Protein AF-A0A7J8XGT7-F1 (afdb_monomer_lite)

Sequence (271 aa):
MLPSGVNVEATHMEHIHEDNHQGLTDGATSMETSSEHASAVLHFQNETGTGSKIKRVEEYMSSDGFVADCSLNTTVEVMLEDTIAKENVLLRNGQGAAAVANASIAERVIEPTLVMFEVHVPPSCMLDGVHSQHFSGTGVIIYHSHSMGLVAVDKNTVAVSASDVMLSFAAYPIEIPGEVVFLHPVHNFALVAYDSSVLGPVGVSAVQAAELLPDPALRRGDSVYLVGLNRSLQATSRKSVVTNPCATLNIGSADCPRYRATNMEVVELDT

Radius of gyration: 31.89 Å; chains: 1; bounding box: 62×88×107 Å

Secondary structure (DSSP, 8-state):
----------------------------------------PPPP-----------------------------TTHHHHHHHHHHHHTTT-SS----TTTTT--HHHHHHGGGEEEEEEE--GGGGGGT-S-SEEEEEEEEEEEETTEEEEEE-TTTS-SSS-EEEEEESSS--EEEEEEEEE-SSSS-EEEEE-GGGGHHHHHHH--PPP---SSPP-TT-EEEEEEE-TTS-EEEEEEEEEETT----PPP-SS------S----EE--

InterPro domains:
  IPR009003 Peptidase S1, PA clan [SSF50494] (125-270)

Foldseek 3Di:
DDDDDDDDDDDDDDDDDDDDDDDDDDDDDDDDDDDDDDDDDDDDDDDDDDDDDDDDDDDDDDDDDDDDDDDDPPPPVVVVVVVVVVVVVPPPDDPDDVPPPPADPVQQVQLLFKKKKWKADPPVCVLQVQPDRTAIFIWGWAAADLFKTKTKDFCNRVVDQRIWIWIARLQQGDIWTWHFPADDPAAGITMIMTTNNVCPPVRSVRHDHDDDDPPPQADFFDWDKDWTADPVSGIDIDTWTFHDQADDDDDDDDPDDGHDHDPDGDTDIDD

Structure (mmCIF, N/CA/C/O backbone):
data_AF-A0A7J8XGT7-F1
#
_entry.id   AF-A0A7J8XGT7-F1
#
loop_
_atom_site.group_PDB
_atom_site.id
_atom_site.type_symbol
_atom_site.label_atom_id
_atom_site.label_alt_id
_atom_site.label_comp_id
_atom_site.label_asym_id
_atom_site.label_entity_id
_atom_site.label_seq_id
_atom_site.pdbx_PDB_ins_code
_atom_site.Cartn_x
_atom_site.Cartn_y
_atom_site.Cartn_z
_atom_site.occupancy
_atom_site.B_iso_or_equiv
_atom_site.auth_seq_id
_atom_site.auth_comp_id
_atom_site.auth_asym_id
_atom_site.auth_atom_id
_atom_site.pdbx_PDB_model_num
ATOM 1 N N . MET A 1 1 ? -19.182 -29.675 58.114 1.00 40.28 1 MET A N 1
ATOM 2 C CA . MET A 1 1 ? -18.700 -30.788 58.958 1.00 40.28 1 MET A CA 1
ATOM 3 C C . MET A 1 1 ? -17.569 -31.485 58.213 1.00 40.28 1 MET A C 1
ATOM 5 O O . MET A 1 1 ? -17.828 -32.081 57.179 1.00 40.28 1 MET A O 1
ATOM 9 N N . LEU A 1 2 ? -16.331 -31.305 58.690 1.00 42.06 2 LEU A N 1
ATOM 10 C CA . LEU A 1 2 ? -15.172 -32.190 58.451 1.00 42.06 2 LEU A CA 1
ATOM 11 C C . LEU A 1 2 ? -15.366 -33.499 59.258 1.00 42.06 2 LEU A C 1
ATOM 13 O O . LEU A 1 2 ? -16.252 -33.496 60.123 1.00 42.06 2 LEU A O 1
ATOM 17 N N . PRO A 1 3 ? -14.620 -34.598 58.995 1.00 50.38 3 PRO A N 1
ATOM 18 C CA . PRO A 1 3 ? -13.227 -34.797 59.482 1.00 50.38 3 PRO A CA 1
ATOM 19 C C . PRO A 1 3 ? -12.247 -35.317 58.389 1.00 50.38 3 PRO A C 1
ATOM 21 O O . PRO A 1 3 ? -12.669 -36.012 57.473 1.00 50.38 3 PRO A O 1
ATOM 24 N N . SER A 1 4 ? -10.988 -34.843 58.309 1.00 37.38 4 SER A N 1
ATOM 25 C CA . SER A 1 4 ? -9.726 -35.441 58.846 1.00 37.38 4 SER A CA 1
ATOM 26 C C . SER A 1 4 ? -9.537 -36.938 58.516 1.00 37.38 4 SER A C 1
ATOM 28 O O . SER A 1 4 ? -10.365 -37.736 58.929 1.00 37.38 4 SER A O 1
ATOM 30 N N . GLY A 1 5 ? -8.512 -37.446 57.822 1.00 36.72 5 GLY A N 1
ATOM 31 C CA . GLY A 1 5 ? -7.114 -37.034 57.656 1.00 36.72 5 GLY A CA 1
ATOM 32 C C . GLY A 1 5 ? -6.212 -37.998 58.438 1.00 36.72 5 GLY A C 1
ATOM 33 O O . GLY A 1 5 ? -6.243 -37.912 59.655 1.00 36.72 5 GLY A O 1
ATOM 34 N N . VAL A 1 6 ? -5.433 -38.875 57.778 1.00 36.56 6 VAL A N 1
ATOM 35 C CA . VAL A 1 6 ? -4.189 -39.494 58.304 1.00 36.56 6 VAL A CA 1
ATOM 36 C C . VAL A 1 6 ? -3.286 -39.904 57.128 1.00 36.56 6 VAL A C 1
ATOM 38 O O . VAL A 1 6 ? -3.737 -40.539 56.180 1.00 36.56 6 VAL A O 1
ATOM 41 N N . ASN A 1 7 ? -2.017 -39.519 57.233 1.00 34.19 7 ASN A N 1
ATOM 42 C CA . ASN A 1 7 ? -0.874 -39.797 56.365 1.00 34.19 7 ASN A CA 1
ATOM 43 C C . ASN A 1 7 ? 0.061 -40.771 57.115 1.00 34.19 7 ASN A C 1
ATOM 45 O O . ASN A 1 7 ? 0.268 -40.531 58.303 1.00 34.19 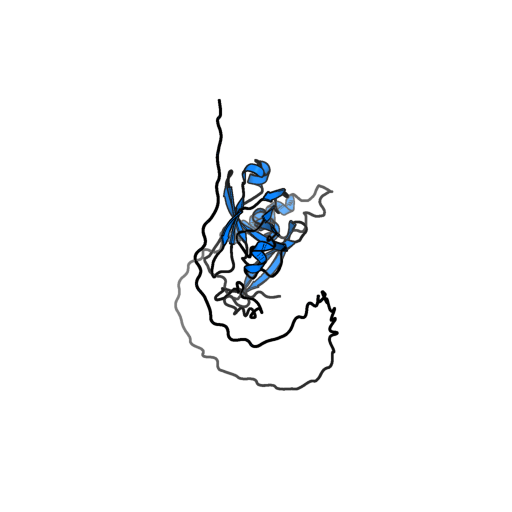7 ASN A O 1
ATOM 49 N N . VAL A 1 8 ? 0.632 -41.807 56.478 1.00 35.09 8 VAL A N 1
ATOM 50 C CA . VAL A 1 8 ? 1.800 -42.565 56.998 1.00 35.09 8 VAL A CA 1
ATOM 51 C C . VAL A 1 8 ? 2.671 -43.080 55.840 1.00 35.09 8 VAL A C 1
ATOM 53 O O . VAL A 1 8 ? 2.173 -43.584 54.837 1.00 35.09 8 VAL A O 1
ATOM 56 N N . GLU A 1 9 ? 3.976 -42.906 56.041 1.00 31.11 9 GLU A N 1
ATOM 57 C CA . GLU A 1 9 ? 5.149 -43.107 55.188 1.00 31.11 9 GLU A CA 1
ATOM 58 C C . GLU A 1 9 ? 5.531 -44.544 54.780 1.00 31.11 9 GLU A C 1
ATOM 60 O O . GLU A 1 9 ? 5.356 -45.502 55.527 1.00 31.11 9 GLU A O 1
ATOM 65 N N . ALA A 1 10 ? 6.202 -44.571 53.619 1.00 34.59 10 ALA A N 1
ATOM 66 C CA . ALA A 1 10 ? 7.446 -45.257 53.242 1.00 34.59 10 ALA A CA 1
ATOM 67 C C . ALA A 1 10 ? 7.599 -46.783 53.382 1.00 34.59 10 ALA A C 1
ATOM 69 O O . ALA A 1 10 ? 7.579 -47.362 54.465 1.00 34.59 10 ALA A O 1
ATOM 70 N N . THR A 1 11 ? 8.019 -47.411 52.278 1.00 30.66 11 THR A N 1
ATOM 71 C CA . THR A 1 11 ? 9.157 -48.342 52.318 1.00 30.66 11 THR A CA 1
ATOM 72 C C . THR A 1 11 ? 9.863 -48.456 50.966 1.00 30.66 11 THR A C 1
ATOM 74 O O . THR A 1 11 ? 9.274 -48.371 49.894 1.00 30.66 11 THR A O 1
ATOM 77 N N . HIS A 1 12 ? 11.171 -48.585 51.109 1.00 27.62 12 HIS A N 1
ATOM 78 C CA . HIS A 1 12 ? 12.291 -48.528 50.184 1.00 27.62 12 HIS A CA 1
ATOM 79 C C . HIS A 1 12 ? 12.487 -49.865 49.448 1.00 27.62 12 HIS A C 1
ATOM 81 O O . HIS A 1 12 ? 12.351 -50.907 50.083 1.00 27.62 12 HIS A O 1
ATOM 87 N N . MET A 1 13 ? 12.890 -49.860 48.172 1.00 32.31 13 MET A N 1
ATOM 88 C CA . MET A 1 13 ? 13.695 -50.949 47.598 1.00 32.31 13 MET A CA 1
ATOM 89 C C . MET A 1 13 ? 14.652 -50.414 46.531 1.00 32.31 13 MET A C 1
ATOM 91 O O . MET A 1 13 ? 14.279 -49.659 45.637 1.00 32.31 13 MET A O 1
ATOM 95 N N . GLU A 1 14 ? 15.903 -50.812 46.717 1.00 29.62 14 GLU A N 1
ATOM 96 C CA . GLU A 1 14 ? 17.121 -50.403 46.033 1.00 29.62 14 GLU A CA 1
ATOM 97 C C . GLU A 1 14 ? 17.250 -51.029 44.640 1.00 29.62 14 GLU A C 1
ATOM 99 O O . GLU A 1 14 ? 16.779 -52.140 44.393 1.00 29.62 14 GLU A O 1
ATOM 104 N N . HIS A 1 15 ? 18.026 -50.376 43.774 1.00 31.62 15 HIS A N 1
ATOM 105 C CA . HIS A 1 15 ? 18.887 -51.104 42.848 1.00 31.62 15 HIS A CA 1
ATOM 106 C C . HIS A 1 15 ? 20.281 -50.466 42.841 1.00 31.62 15 HIS A C 1
ATOM 108 O O . HIS A 1 15 ? 20.434 -49.252 42.717 1.00 31.62 15 HIS A O 1
ATOM 114 N N . ILE A 1 16 ? 21.272 -51.326 43.055 1.00 33.53 16 ILE A N 1
ATOM 115 C CA . ILE A 1 16 ? 22.689 -51.066 43.322 1.00 33.53 16 ILE A CA 1
ATOM 116 C C . ILE A 1 16 ? 23.501 -51.083 42.009 1.00 33.53 16 ILE A C 1
ATOM 118 O O . ILE A 1 16 ? 23.264 -51.981 41.206 1.00 33.53 16 ILE A O 1
ATOM 122 N N . HIS A 1 17 ? 24.449 -50.127 41.893 1.00 28.61 17 HIS A N 1
ATOM 123 C CA . HIS A 1 17 ? 25.755 -50.074 41.171 1.00 28.61 17 HIS A CA 1
ATOM 124 C C . HIS A 1 17 ? 25.850 -50.538 39.688 1.00 28.61 17 HIS A C 1
ATOM 126 O O . HIS A 1 17 ? 25.173 -51.456 39.263 1.00 28.61 17 HIS A O 1
ATOM 132 N N . GLU A 1 18 ? 26.684 -49.974 38.805 1.00 28.80 18 GLU A N 1
ATOM 133 C CA . GLU A 1 18 ? 28.070 -49.525 38.982 1.00 28.80 18 GLU A CA 1
ATOM 134 C C . GLU A 1 18 ? 28.434 -48.235 38.228 1.00 28.80 18 GLU A C 1
ATOM 136 O O . GLU A 1 18 ? 27.848 -47.835 37.225 1.00 28.80 18 GLU A O 1
ATOM 141 N N . ASP A 1 19 ? 29.470 -47.642 38.796 1.00 29.28 19 ASP A N 1
ATOM 142 C CA . ASP A 1 19 ? 30.166 -46.396 38.553 1.00 29.28 19 ASP A CA 1
ATOM 143 C C . ASP A 1 19 ? 31.263 -46.566 37.485 1.00 29.28 19 ASP A C 1
ATOM 145 O O . ASP A 1 19 ? 31.891 -47.624 37.402 1.00 29.28 19 ASP A O 1
ATOM 149 N N . ASN A 1 20 ? 31.549 -45.517 36.708 1.00 28.61 20 ASN A N 1
ATOM 150 C CA . ASN A 1 20 ? 32.924 -45.295 36.270 1.00 28.61 20 ASN A CA 1
ATOM 151 C C . ASN A 1 20 ? 33.198 -43.806 36.011 1.00 28.61 20 ASN A C 1
ATOM 153 O O . ASN A 1 20 ? 32.693 -43.186 35.072 1.00 28.61 20 ASN A O 1
ATOM 157 N N . HIS A 1 21 ? 34.032 -43.267 36.891 1.00 32.41 21 HIS A N 1
ATOM 158 C CA . HIS A 1 21 ? 34.550 -41.912 36.956 1.00 32.41 21 HIS A CA 1
ATOM 159 C C . HIS A 1 21 ? 35.536 -41.548 35.836 1.00 32.41 21 HIS A C 1
ATOM 161 O O . HIS A 1 21 ? 36.466 -42.298 35.567 1.00 32.41 21 HIS A O 1
ATOM 167 N N . GLN A 1 22 ? 35.438 -40.312 35.332 1.00 31.44 22 GLN A N 1
ATOM 168 C CA . GLN A 1 22 ? 36.535 -39.331 35.160 1.00 31.44 22 GLN A CA 1
ATOM 169 C C . GLN A 1 22 ? 35.900 -38.077 34.513 1.00 31.44 22 GLN A C 1
ATOM 171 O O . GLN A 1 22 ? 35.280 -38.203 33.469 1.00 31.44 22 GLN A O 1
ATOM 176 N N . GLY A 1 23 ? 35.952 -36.835 34.990 1.00 28.81 23 GLY A N 1
ATOM 177 C CA . GLY A 1 23 ? 36.628 -36.170 36.094 1.00 28.81 23 GLY A CA 1
ATOM 178 C C . GLY A 1 23 ? 36.852 -34.704 35.677 1.00 28.81 23 GLY A C 1
ATOM 179 O O . GLY A 1 23 ? 37.410 -34.496 34.608 1.00 28.81 23 GLY A O 1
ATOM 180 N N . LEU A 1 24 ? 36.485 -33.749 36.554 1.00 29.03 24 LEU A N 1
ATOM 181 C CA . LEU A 1 24 ? 37.043 -32.378 36.687 1.00 29.03 24 LEU A CA 1
ATOM 182 C C . LEU A 1 24 ? 36.697 -31.372 35.547 1.00 29.03 24 LEU A C 1
ATOM 184 O O . LEU A 1 24 ? 36.723 -31.726 34.382 1.00 29.03 24 LEU A O 1
ATOM 188 N N . THR A 1 25 ? 36.353 -30.094 35.748 1.00 30.08 25 THR A N 1
ATOM 189 C CA . THR A 1 25 ? 36.503 -29.138 36.859 1.00 30.08 25 THR A CA 1
ATOM 190 C C . THR A 1 25 ? 35.403 -28.068 36.823 1.00 30.08 25 THR A C 1
ATOM 192 O O . THR A 1 25 ? 34.936 -27.670 35.759 1.00 30.08 25 THR A O 1
ATOM 195 N N . ASP A 1 26 ? 35.096 -27.568 38.015 1.00 31.08 26 ASP A N 1
ATOM 196 C CA . ASP A 1 26 ? 34.330 -26.371 38.358 1.00 31.08 26 ASP A CA 1
ATOM 197 C C . ASP A 1 26 ? 34.900 -25.074 37.739 1.00 31.08 26 ASP A C 1
ATOM 199 O O . ASP A 1 26 ? 36.104 -24.980 37.485 1.00 31.08 26 ASP A O 1
ATOM 203 N N . GLY A 1 27 ? 34.053 -24.061 37.531 1.00 27.31 27 GLY A N 1
ATOM 204 C CA . GLY A 1 27 ? 34.478 -22.765 36.992 1.00 27.31 27 GLY A CA 1
ATOM 205 C C . GLY A 1 27 ? 33.331 -21.843 36.584 1.00 27.31 27 GLY A C 1
ATOM 206 O O . GLY A 1 27 ? 33.068 -21.658 35.400 1.00 27.31 27 GLY A O 1
ATOM 207 N N . ALA A 1 28 ? 32.660 -21.241 37.566 1.00 34.75 28 ALA A N 1
ATOM 208 C CA . ALA A 1 28 ? 31.789 -20.093 37.348 1.00 34.75 28 ALA A CA 1
ATOM 209 C C . ALA A 1 28 ? 32.604 -18.859 36.921 1.00 34.75 28 ALA A C 1
ATOM 211 O O . ALA A 1 28 ? 33.500 -18.431 37.648 1.00 34.75 28 ALA A O 1
ATOM 212 N N . THR A 1 29 ? 32.230 -18.232 35.805 1.00 29.20 29 THR A N 1
ATOM 213 C CA . THR A 1 29 ? 32.585 -16.842 35.485 1.00 29.20 29 THR A CA 1
ATOM 214 C C . THR A 1 29 ? 31.442 -16.166 34.728 1.00 29.20 29 THR A C 1
ATOM 216 O O . THR A 1 29 ? 31.062 -16.571 33.632 1.00 29.20 29 THR A O 1
ATOM 219 N N . SER A 1 30 ? 30.898 -15.107 35.336 1.00 35.53 30 SER A N 1
ATOM 220 C CA . SER A 1 30 ? 30.171 -14.040 34.644 1.00 35.53 30 SER A CA 1
ATOM 221 C C . SER A 1 30 ? 31.001 -13.513 33.476 1.00 35.53 30 SER A C 1
ATOM 223 O O . SER A 1 30 ? 32.204 -13.318 33.644 1.00 35.53 30 SER A O 1
ATOM 225 N N . MET A 1 31 ? 30.369 -13.180 32.348 1.00 26.98 31 MET A N 1
ATOM 226 C CA . MET A 1 31 ? 30.952 -12.219 31.414 1.00 26.98 31 MET A CA 1
ATOM 227 C C . MET A 1 31 ? 29.913 -11.266 30.831 1.00 26.98 31 MET A C 1
ATOM 229 O O . MET A 1 31 ? 28.759 -11.610 30.588 1.00 26.98 31 MET A O 1
ATOM 233 N N . GLU A 1 32 ? 30.390 -10.035 30.722 1.00 26.41 32 GLU A N 1
ATOM 234 C CA . GLU A 1 32 ? 29.693 -8.773 30.578 1.00 26.41 32 GLU A CA 1
ATOM 235 C C . GLU A 1 32 ? 29.343 -8.461 29.120 1.00 26.41 32 GLU A C 1
ATOM 237 O O . GLU A 1 32 ? 29.907 -9.003 28.171 1.00 26.41 32 GLU A O 1
ATOM 242 N N . THR A 1 33 ? 28.410 -7.528 28.960 1.00 31.86 33 THR A N 1
ATOM 243 C CA . THR A 1 33 ? 28.065 -6.873 27.702 1.00 31.86 33 THR A CA 1
ATOM 244 C C . THR A 1 33 ? 29.202 -5.956 27.248 1.00 31.86 33 THR A C 1
ATOM 246 O O . THR A 1 33 ? 29.483 -4.962 27.918 1.00 31.86 33 THR A O 1
ATOM 249 N N . SER A 1 34 ? 29.798 -6.218 26.085 1.00 25.30 34 SER A N 1
ATOM 250 C CA . SER A 1 34 ? 30.622 -5.241 25.368 1.00 25.30 34 SER A CA 1
ATOM 251 C C . SER A 1 34 ? 29.890 -4.767 24.110 1.00 25.30 34 SER A C 1
ATOM 253 O O . SER A 1 34 ? 29.716 -5.498 23.138 1.00 25.30 34 SER A O 1
ATOM 255 N N . SER A 1 35 ? 29.427 -3.516 24.135 1.00 30.34 35 SER A N 1
ATOM 256 C CA . SER A 1 35 ? 29.067 -2.776 22.927 1.00 30.34 35 SER A CA 1
ATOM 257 C C . SER A 1 35 ? 30.310 -2.034 22.442 1.00 30.34 35 SER A C 1
ATOM 259 O O . SER A 1 35 ? 30.695 -1.024 23.034 1.00 30.34 35 SER A O 1
ATOM 261 N N . GLU A 1 36 ? 30.946 -2.515 21.378 1.00 26.27 36 GLU A N 1
ATOM 262 C CA . GLU A 1 36 ? 31.991 -1.755 20.695 1.00 26.27 36 GLU A CA 1
ATOM 263 C C . GLU A 1 36 ? 31.385 -0.943 19.547 1.00 26.27 36 GLU A C 1
ATOM 265 O O . GLU A 1 36 ? 30.824 -1.459 18.581 1.00 26.27 36 GLU A O 1
ATOM 270 N N . HIS A 1 37 ? 31.496 0.375 19.697 1.00 27.94 37 HIS A N 1
ATOM 271 C CA . HIS A 1 37 ? 31.377 1.358 18.634 1.00 27.94 37 HIS A CA 1
ATOM 272 C C . HIS A 1 37 ? 32.543 1.170 17.656 1.00 27.94 37 HIS A C 1
ATOM 274 O O . HIS A 1 37 ? 33.698 1.339 18.039 1.00 27.94 37 HIS A O 1
ATOM 280 N N . ALA A 1 38 ? 32.245 0.906 16.386 1.00 26.39 38 ALA A N 1
ATOM 281 C CA . ALA A 1 38 ? 33.209 1.049 15.303 1.00 26.39 38 ALA A CA 1
ATOM 282 C C . ALA A 1 38 ? 32.617 1.949 14.216 1.00 26.39 38 ALA A C 1
ATOM 284 O O . ALA A 1 38 ? 31.853 1.529 13.349 1.00 26.39 38 ALA A O 1
ATOM 285 N N . SER A 1 39 ? 32.975 3.226 14.303 1.00 27.05 39 SER A N 1
ATOM 286 C CA . SER A 1 39 ? 32.916 4.188 13.214 1.00 27.05 39 SER A CA 1
ATOM 287 C C . SER A 1 39 ? 33.985 3.828 12.177 1.00 27.05 39 SER A C 1
ATOM 289 O O . SER A 1 39 ? 35.179 3.888 12.459 1.00 27.05 39 SER A O 1
ATOM 291 N N . ALA A 1 40 ? 33.574 3.466 10.961 1.00 27.17 40 ALA A N 1
ATOM 292 C CA . ALA A 1 40 ? 34.490 3.302 9.837 1.00 27.17 40 ALA A CA 1
ATOM 293 C C . ALA A 1 40 ? 34.389 4.511 8.899 1.00 27.17 40 ALA A C 1
ATOM 295 O O . ALA A 1 40 ? 33.412 4.710 8.179 1.00 27.17 40 ALA A O 1
ATOM 296 N N . VAL A 1 41 ? 35.436 5.327 8.967 1.00 24.67 41 VAL A N 1
ATOM 297 C CA . VAL A 1 41 ? 35.782 6.429 8.071 1.00 24.67 41 VAL A CA 1
ATOM 298 C C . VAL A 1 41 ? 35.992 5.887 6.652 1.00 24.67 41 VAL A C 1
ATOM 300 O O . VAL A 1 41 ? 36.782 4.967 6.446 1.00 24.67 41 VAL A O 1
ATOM 303 N N . LEU A 1 42 ? 35.306 6.468 5.664 1.00 23.69 42 LEU A N 1
ATOM 304 C CA . LEU A 1 42 ? 35.532 6.183 4.245 1.00 23.69 42 LEU A CA 1
ATOM 305 C C . LEU A 1 42 ? 36.799 6.902 3.762 1.00 23.69 42 LEU A C 1
ATOM 307 O O . LEU A 1 42 ? 36.861 8.132 3.739 1.00 23.69 42 LEU A O 1
ATOM 311 N N . HIS A 1 43 ? 37.796 6.124 3.344 1.00 23.55 43 HIS A N 1
ATOM 312 C CA . HIS A 1 43 ? 38.956 6.613 2.607 1.00 23.55 43 HIS A CA 1
ATOM 313 C C . HIS A 1 43 ? 38.602 6.812 1.126 1.00 23.55 43 HIS A C 1
ATOM 315 O O . HIS A 1 43 ? 38.259 5.869 0.419 1.00 23.55 43 HIS A O 1
ATOM 321 N N . PHE A 1 44 ? 38.737 8.052 0.660 1.00 22.19 44 PHE A N 1
ATOM 322 C CA . PHE A 1 44 ? 38.841 8.409 -0.753 1.00 22.19 44 PHE A CA 1
ATOM 323 C C . PHE A 1 44 ? 40.287 8.208 -1.227 1.00 22.19 44 PHE A C 1
ATOM 325 O O . PHE A 1 44 ? 41.188 8.808 -0.642 1.00 22.19 44 PHE A O 1
ATOM 332 N N . GLN A 1 45 ? 40.498 7.479 -2.328 1.00 23.48 45 GLN A N 1
ATOM 333 C CA . GLN A 1 45 ? 41.453 7.887 -3.366 1.00 23.48 45 GLN A CA 1
ATOM 334 C C . GLN A 1 45 ? 41.248 7.140 -4.695 1.00 23.48 45 GLN A C 1
ATOM 336 O O . GLN A 1 45 ? 40.983 5.943 -4.731 1.00 23.48 45 GLN A O 1
ATOM 341 N N . ASN A 1 46 ? 41.348 7.940 -5.760 1.00 22.66 46 ASN A N 1
ATOM 342 C CA . ASN A 1 46 ? 41.255 7.651 -7.193 1.00 22.66 46 ASN A CA 1
ATOM 343 C C . ASN A 1 46 ? 42.198 6.541 -7.675 1.00 22.66 46 ASN A C 1
ATOM 345 O O . ASN A 1 46 ? 43.272 6.407 -7.110 1.00 22.66 46 ASN A O 1
ATOM 349 N N . GLU A 1 47 ? 41.876 5.921 -8.820 1.00 24.39 47 GLU A N 1
ATOM 350 C CA . GLU A 1 47 ? 42.692 6.007 -10.049 1.00 24.39 47 GLU A CA 1
ATOM 351 C C . GLU A 1 47 ? 41.871 5.641 -11.305 1.00 24.39 47 GLU A C 1
ATOM 353 O O . GLU A 1 47 ? 40.870 4.929 -11.264 1.00 24.39 47 GLU A O 1
ATOM 358 N N . THR A 1 48 ? 42.291 6.238 -12.417 1.00 25.11 48 THR A N 1
ATOM 359 C CA . THR A 1 48 ? 41.720 6.292 -13.767 1.00 25.11 48 THR A CA 1
ATOM 360 C C . THR A 1 48 ? 42.133 5.096 -14.640 1.00 25.11 48 THR A C 1
ATOM 362 O O . THR A 1 48 ? 43.195 4.516 -14.443 1.00 25.11 48 THR A O 1
ATOM 365 N N . GLY A 1 49 ? 41.347 4.757 -15.676 1.00 24.78 49 GLY A N 1
ATOM 366 C CA . GLY A 1 49 ? 41.751 3.718 -16.637 1.00 24.78 49 GLY A CA 1
ATOM 367 C C . GLY A 1 49 ? 40.757 3.390 -17.757 1.00 24.78 49 GLY A C 1
ATOM 368 O O . GLY A 1 49 ? 40.001 2.434 -17.667 1.00 24.78 49 GLY A O 1
ATOM 369 N N . THR A 1 50 ? 40.799 4.204 -18.809 1.00 25.47 50 THR A N 1
ATOM 370 C CA . THR A 1 50 ? 40.532 3.971 -20.246 1.00 25.47 50 THR A CA 1
ATOM 371 C C . THR A 1 50 ? 40.050 2.583 -20.715 1.00 25.47 50 THR A C 1
ATOM 373 O O . THR A 1 50 ? 40.712 1.575 -20.487 1.00 25.47 50 THR A O 1
ATOM 376 N N . GLY A 1 51 ? 39.003 2.540 -21.558 1.00 27.03 51 GLY A N 1
ATOM 377 C CA . GLY A 1 51 ? 38.675 1.325 -22.318 1.00 27.03 51 GLY A CA 1
ATOM 378 C C . GLY A 1 51 ? 37.430 1.384 -23.208 1.00 27.03 51 GLY A C 1
ATOM 379 O O . GLY A 1 51 ? 36.445 0.708 -22.937 1.00 27.03 51 GLY A O 1
ATOM 380 N N . SER A 1 52 ? 37.484 2.144 -24.305 1.00 27.81 52 SER A N 1
ATOM 381 C CA . SER A 1 52 ? 36.500 2.108 -25.398 1.00 27.81 52 SER A CA 1
ATOM 382 C C . SER A 1 52 ? 36.314 0.699 -25.972 1.00 27.81 52 SER A C 1
ATOM 384 O O . SER A 1 52 ? 37.281 0.131 -26.479 1.00 27.81 52 SER A O 1
ATOM 386 N N . LYS A 1 53 ? 35.075 0.189 -26.035 1.00 29.41 53 LYS A N 1
ATOM 387 C CA . LYS A 1 53 ? 34.661 -0.816 -27.036 1.00 29.41 53 LYS A CA 1
ATOM 388 C C . LYS A 1 53 ? 33.236 -0.560 -27.529 1.00 29.41 53 LYS A C 1
ATOM 390 O O . LYS A 1 53 ? 32.253 -0.983 -26.936 1.00 29.41 53 LYS A O 1
ATOM 395 N N . ILE A 1 54 ? 33.182 0.118 -28.671 1.00 30.14 54 ILE A N 1
ATOM 396 C CA . ILE A 1 54 ? 32.055 0.193 -29.601 1.00 30.14 54 ILE A CA 1
ATOM 397 C C . ILE A 1 54 ? 31.801 -1.213 -30.168 1.00 30.14 54 ILE A C 1
ATOM 399 O O . ILE A 1 54 ? 32.736 -1.850 -30.659 1.00 30.14 54 ILE A O 1
ATOM 403 N N . LYS A 1 55 ? 30.545 -1.671 -30.179 1.00 28.05 55 LYS A N 1
ATOM 404 C CA . LYS A 1 55 ? 30.084 -2.742 -31.075 1.00 28.05 55 LYS A CA 1
ATOM 405 C C . LYS A 1 55 ? 28.802 -2.308 -31.786 1.00 28.05 55 LYS A C 1
ATOM 407 O O . LYS A 1 55 ? 27.798 -2.018 -31.150 1.00 28.05 55 LYS A O 1
ATOM 412 N N . ARG A 1 56 ? 28.912 -2.251 -33.116 1.00 26.75 56 ARG A N 1
ATOM 413 C CA . ARG A 1 56 ? 27.850 -2.100 -34.119 1.00 26.75 56 ARG A CA 1
ATOM 414 C C . ARG A 1 56 ? 27.159 -3.447 -34.345 1.00 26.75 56 ARG A C 1
ATOM 416 O O . ARG A 1 56 ? 27.887 -4.429 -34.444 1.00 26.75 56 ARG A O 1
ATOM 423 N N . VAL A 1 57 ? 25.836 -3.447 -34.521 1.00 27.05 57 VAL A N 1
ATOM 424 C CA . VAL A 1 57 ? 25.030 -4.411 -35.310 1.00 27.05 57 VAL A CA 1
ATOM 425 C C . VAL A 1 57 ? 23.762 -3.639 -35.719 1.00 27.05 57 VAL A C 1
ATOM 427 O O . VAL A 1 57 ? 23.019 -3.207 -34.848 1.00 27.05 57 VAL A O 1
ATOM 430 N N . GLU A 1 58 ? 23.756 -3.055 -36.918 1.00 24.83 58 GLU A N 1
ATOM 431 C CA . GLU A 1 58 ? 23.068 -3.513 -38.145 1.00 24.83 58 GLU A CA 1
ATOM 432 C C . GLU A 1 58 ? 21.549 -3.283 -38.150 1.00 24.83 58 GLU A C 1
ATOM 434 O O . GLU A 1 58 ? 20.768 -3.977 -37.505 1.00 24.83 58 GLU A O 1
ATOM 439 N N . GLU A 1 59 ? 21.184 -2.269 -38.933 1.00 23.91 59 GLU A N 1
ATOM 440 C CA . GLU A 1 59 ? 19.847 -1.929 -39.396 1.00 23.91 59 GLU A CA 1
ATOM 441 C C . GLU A 1 59 ? 19.381 -2.949 -40.442 1.00 23.91 59 GLU A C 1
ATOM 443 O O . GLU A 1 59 ? 20.112 -3.265 -41.381 1.00 23.91 59 GLU A O 1
ATOM 448 N N . TYR A 1 60 ? 18.131 -3.393 -40.329 1.00 26.53 60 TYR A N 1
ATOM 449 C CA . TYR A 1 60 ? 17.418 -4.068 -41.407 1.00 26.53 60 TYR A CA 1
ATOM 450 C C . TYR A 1 60 ? 16.162 -3.252 -41.718 1.00 26.53 60 TYR A C 1
ATOM 452 O O . TYR A 1 60 ? 15.226 -3.187 -40.924 1.00 26.53 60 TYR A O 1
ATOM 460 N N . MET A 1 61 ? 16.184 -2.594 -42.875 1.00 23.67 61 MET A N 1
ATOM 461 C CA . MET A 1 61 ? 15.023 -1.990 -43.526 1.00 23.67 61 MET A CA 1
ATOM 462 C C . MET A 1 61 ? 14.123 -3.099 -44.082 1.00 23.67 61 MET A C 1
ATOM 464 O O . MET A 1 61 ? 14.615 -3.999 -44.762 1.00 23.67 61 MET A O 1
ATOM 468 N N . SER A 1 62 ? 12.812 -3.008 -43.855 1.00 29.38 62 SER A N 1
ATOM 469 C CA . SER A 1 62 ? 11.811 -3.715 -44.660 1.00 29.38 62 SER A CA 1
ATOM 470 C C . SER A 1 62 ? 10.535 -2.877 -44.789 1.00 29.38 62 SER A C 1
ATOM 472 O O . SER A 1 62 ? 10.106 -2.225 -43.839 1.00 29.38 62 SER A O 1
ATOM 474 N N . SER A 1 63 ? 9.998 -2.867 -46.005 1.00 28.80 63 SER A N 1
ATOM 475 C CA . SER A 1 63 ? 9.006 -1.961 -46.594 1.00 28.80 63 SER A CA 1
ATOM 476 C C . SER A 1 63 ? 7.611 -2.587 -46.752 1.00 28.80 63 SER A C 1
ATOM 478 O O . SER A 1 63 ? 7.535 -3.788 -46.992 1.00 28.80 63 SER A O 1
ATOM 480 N N . ASP A 1 64 ? 6.582 -1.718 -46.774 1.00 25.27 64 ASP A N 1
ATOM 481 C CA . ASP A 1 64 ? 5.186 -1.885 -47.262 1.00 25.27 64 ASP A CA 1
ATOM 482 C C . ASP A 1 64 ? 4.301 -2.962 -46.594 1.00 25.27 64 ASP A C 1
ATOM 484 O O . ASP A 1 64 ? 4.714 -4.095 -46.398 1.00 25.27 64 ASP A O 1
ATOM 488 N N . GLY A 1 65 ? 3.021 -2.763 -46.258 1.00 24.47 65 GLY A N 1
ATOM 489 C CA . GLY A 1 65 ? 2.061 -1.666 -46.424 1.00 24.47 65 GLY A CA 1
ATOM 490 C C . GLY A 1 65 ? 0.634 -2.264 -46.430 1.00 24.47 65 GLY A C 1
ATOM 491 O O . GLY A 1 65 ? 0.427 -3.257 -47.116 1.00 24.47 65 GLY A O 1
ATOM 492 N N . PHE A 1 66 ? -0.324 -1.722 -45.657 1.00 25.70 66 PHE A N 1
ATOM 493 C CA . PHE A 1 66 ? -1.765 -1.571 -45.984 1.00 25.70 66 PHE A CA 1
ATOM 494 C C . PHE A 1 66 ? -2.541 -0.893 -44.826 1.00 25.70 66 PHE A C 1
ATOM 496 O O . PHE A 1 66 ? -2.106 -0.872 -43.680 1.00 25.70 66 PHE A O 1
ATOM 503 N N . VAL A 1 67 ? -3.686 -0.321 -45.194 1.00 29.17 67 VAL A N 1
ATOM 504 C CA . VAL A 1 67 ? -4.501 0.755 -44.612 1.00 29.17 67 VAL A CA 1
ATOM 505 C C . VAL A 1 67 ? -5.708 0.223 -43.816 1.00 29.17 67 VAL A C 1
ATOM 507 O O . VAL A 1 67 ? -6.311 -0.750 -44.259 1.00 29.17 67 VAL A O 1
ATOM 510 N N . ALA A 1 68 ? -6.113 0.897 -42.724 1.00 25.77 68 ALA A N 1
ATOM 511 C CA . ALA A 1 68 ? -7.497 1.359 -42.454 1.00 25.77 68 ALA A CA 1
ATOM 512 C C . ALA A 1 68 ? -7.671 1.951 -41.035 1.00 25.77 68 ALA A C 1
ATOM 514 O O . ALA A 1 68 ? -7.193 1.397 -40.049 1.00 25.77 68 ALA A O 1
ATOM 515 N N . ASP A 1 69 ? -8.387 3.078 -40.994 1.00 26.89 69 ASP A N 1
ATOM 516 C CA . ASP A 1 69 ? -8.814 3.906 -39.859 1.00 26.89 69 ASP A CA 1
ATOM 517 C C . ASP A 1 69 ? -9.484 3.171 -38.688 1.00 26.89 69 ASP A C 1
ATOM 519 O O . ASP A 1 69 ? -10.209 2.202 -38.897 1.00 26.89 69 ASP A O 1
ATOM 523 N N . CYS A 1 70 ? -9.370 3.754 -37.486 1.00 26.36 70 CYS A N 1
ATOM 524 C CA . CYS A 1 70 ? -10.517 4.253 -36.705 1.00 26.36 70 CYS A CA 1
ATOM 525 C C . CYS A 1 70 ? -10.022 5.146 -35.547 1.00 26.36 70 CYS A C 1
ATOM 527 O O . CYS A 1 70 ? -9.428 4.678 -34.580 1.00 26.36 70 CYS A O 1
ATOM 529 N N . SER A 1 71 ? -10.275 6.451 -35.673 1.00 37.91 71 SER A N 1
ATOM 530 C CA . SER A 1 71 ? -10.035 7.491 -34.668 1.00 37.91 71 SER A CA 1
ATOM 531 C C . SER A 1 71 ? -11.018 7.375 -33.499 1.00 37.91 71 SER A C 1
ATOM 533 O O . SER A 1 71 ? -12.222 7.470 -33.722 1.00 37.91 71 SER A O 1
ATOM 535 N N . LEU A 1 72 ? -10.512 7.221 -32.270 1.00 34.94 72 LEU A N 1
ATOM 536 C CA . LEU A 1 72 ? -11.279 7.358 -31.021 1.00 34.94 72 LEU A CA 1
ATOM 537 C C . LEU A 1 72 ? -10.386 7.831 -29.852 1.00 34.94 72 LEU A C 1
ATOM 539 O O . LEU A 1 72 ? -10.444 7.277 -28.764 1.00 34.94 72 LEU A O 1
ATOM 543 N N . ASN A 1 73 ? -9.569 8.874 -30.045 1.00 35.19 73 ASN A N 1
ATOM 544 C CA . ASN A 1 73 ? -8.803 9.478 -28.933 1.00 35.19 73 ASN A CA 1
ATOM 545 C C . ASN A 1 73 ? -9.240 10.904 -28.562 1.00 35.19 73 ASN A C 1
ATOM 547 O O . ASN A 1 73 ? -8.664 11.516 -27.673 1.00 35.19 73 ASN A O 1
ATOM 551 N N . THR A 1 74 ? -10.300 11.438 -29.169 1.00 31.23 74 THR A N 1
ATOM 552 C CA . THR A 1 74 ? -10.667 12.856 -28.996 1.00 31.23 74 THR A CA 1
ATOM 553 C C . THR A 1 74 ? -11.632 13.119 -27.833 1.00 31.23 74 THR A C 1
ATOM 555 O O . THR A 1 74 ? -12.010 14.259 -27.613 1.00 31.23 74 THR A O 1
ATOM 558 N N . THR A 1 75 ? -12.071 12.113 -27.069 1.00 28.88 75 THR A N 1
ATOM 559 C CA . THR A 1 75 ? -13.096 12.331 -26.021 1.00 28.88 75 THR A CA 1
ATOM 560 C C . THR A 1 75 ? -12.507 12.523 -24.619 1.00 28.88 75 THR A C 1
ATOM 562 O O . THR A 1 75 ? -13.111 13.212 -23.802 1.00 28.88 75 THR A O 1
ATOM 565 N N . VAL A 1 76 ? -11.314 11.983 -24.339 1.00 36.50 76 VAL A N 1
ATOM 566 C CA . VAL A 1 76 ? -10.694 12.047 -22.998 1.00 36.50 76 VAL A CA 1
ATOM 567 C C . VAL A 1 76 ? -9.822 13.296 -22.826 1.00 36.50 76 VAL A C 1
ATOM 569 O O . VAL A 1 76 ? -9.880 13.936 -21.778 1.00 36.50 76 VAL A O 1
ATOM 572 N N . GLU A 1 77 ? -9.089 13.710 -23.865 1.00 35.62 77 GLU A N 1
ATOM 573 C CA . GLU A 1 77 ? -8.300 14.955 -23.833 1.00 35.62 77 GLU A CA 1
ATOM 574 C C . GLU A 1 77 ? -9.199 16.193 -23.686 1.00 35.62 77 GLU A C 1
ATOM 576 O O . GLU A 1 77 ? -8.903 17.088 -22.899 1.00 35.62 77 GLU A O 1
ATOM 581 N N . VAL A 1 78 ? -10.366 16.190 -24.338 1.00 36.31 78 VAL A N 1
ATOM 582 C CA . VAL A 1 78 ? -11.311 17.319 -24.304 1.00 36.31 78 VAL A CA 1
ATOM 583 C C . VAL A 1 78 ? -11.969 17.472 -22.926 1.00 36.31 78 VAL A C 1
ATOM 585 O O . VAL A 1 78 ? -12.230 18.591 -22.496 1.00 36.31 78 VAL A O 1
ATOM 588 N N . MET A 1 79 ? -12.170 16.379 -22.178 1.00 40.22 79 MET A N 1
ATOM 589 C CA . MET A 1 79 ? -12.699 16.439 -20.805 1.00 40.22 79 MET A CA 1
ATOM 590 C C . MET A 1 79 ? -11.689 17.028 -19.805 1.00 40.22 79 MET A C 1
ATOM 592 O O . MET A 1 79 ? -12.077 17.747 -18.880 1.00 40.22 79 MET A O 1
ATOM 596 N N . LEU A 1 80 ? -10.397 16.746 -19.994 1.00 42.50 80 LEU A N 1
ATOM 597 C CA . LEU A 1 80 ? -9.316 17.295 -19.172 1.00 42.50 80 LEU A CA 1
ATOM 598 C C . LEU A 1 80 ? -9.074 18.779 -19.487 1.00 42.50 80 LEU A C 1
ATOM 600 O O . LEU A 1 80 ? -8.934 19.579 -18.564 1.00 42.50 80 LEU A O 1
ATOM 604 N N . GLU A 1 81 ? -9.113 19.172 -20.762 1.00 41.97 81 GLU A N 1
ATOM 605 C CA . GLU A 1 81 ? -8.938 20.570 -21.181 1.00 41.97 81 GLU A CA 1
ATOM 606 C C . GLU A 1 81 ? -10.122 21.477 -20.794 1.00 41.97 81 GLU A C 1
ATOM 608 O O . GLU A 1 81 ? -9.908 22.594 -20.310 1.00 41.97 81 GLU A O 1
ATOM 613 N N . ASP A 1 82 ? -11.367 20.995 -20.897 1.00 39.50 82 ASP A N 1
ATOM 614 C CA . ASP A 1 82 ? -12.560 21.768 -20.504 1.00 39.50 82 ASP A CA 1
ATOM 615 C C . ASP A 1 82 ? -12.621 22.050 -18.993 1.00 39.50 82 ASP A C 1
ATOM 617 O O . ASP A 1 82 ? -13.223 23.040 -18.554 1.00 39.50 82 ASP A O 1
ATOM 621 N N . THR A 1 83 ? -11.977 21.202 -18.189 1.00 42.19 83 THR A N 1
ATOM 622 C CA . THR A 1 83 ? -11.864 21.383 -16.737 1.00 42.19 83 THR A CA 1
ATOM 623 C C . THR A 1 83 ? -10.823 22.462 -16.403 1.00 42.19 83 THR A C 1
ATOM 625 O O . THR A 1 83 ? -11.063 23.316 -15.548 1.00 42.19 83 THR A O 1
ATOM 628 N N . ILE A 1 84 ? -9.727 22.523 -17.171 1.00 46.16 84 ILE A N 1
ATOM 629 C CA . ILE A 1 84 ? -8.648 23.520 -17.041 1.00 46.16 84 ILE A CA 1
ATOM 630 C C . ILE A 1 84 ? -9.133 24.938 -17.401 1.00 46.16 84 ILE A C 1
ATOM 632 O O . ILE A 1 84 ? -8.710 25.923 -16.789 1.00 46.16 84 ILE A O 1
ATOM 636 N N . ALA A 1 85 ? -10.053 25.074 -18.362 1.00 43.78 85 ALA A N 1
ATOM 637 C CA . ALA A 1 85 ? -10.569 26.381 -18.779 1.00 43.78 85 ALA A CA 1
ATOM 638 C C . ALA A 1 85 ? -11.565 27.002 -17.777 1.00 43.78 85 ALA A C 1
ATOM 640 O O . ALA A 1 85 ? -11.621 28.227 -17.641 1.00 43.78 85 ALA A O 1
ATOM 641 N N . LYS A 1 86 ? -12.344 26.180 -17.058 1.00 39.19 86 LYS A N 1
ATOM 642 C CA . LYS A 1 86 ? -13.409 26.654 -16.154 1.00 39.19 86 LYS A CA 1
ATOM 643 C C . LYS A 1 86 ? -12.910 27.069 -14.766 1.00 39.19 86 LYS A C 1
ATOM 645 O O . LYS A 1 86 ? -13.515 27.949 -14.158 1.00 39.19 86 LYS A O 1
ATOM 650 N N . GLU A 1 87 ? -11.803 26.508 -14.281 1.00 43.09 87 GLU A N 1
ATOM 651 C CA . GLU A 1 87 ? -11.281 26.804 -12.935 1.00 43.09 87 GLU A CA 1
ATOM 652 C C . GLU A 1 87 ? -10.461 28.111 -12.881 1.00 43.09 87 GLU A C 1
ATOM 654 O O . GLU A 1 87 ? -10.509 28.851 -11.895 1.00 43.09 87 GLU A O 1
ATOM 659 N N . ASN A 1 88 ? -9.806 28.482 -13.989 1.00 39.16 88 ASN A N 1
ATOM 660 C CA . ASN A 1 88 ? -8.973 29.690 -14.077 1.00 39.16 88 ASN A CA 1
ATOM 661 C C . ASN A 1 88 ? -9.755 31.013 -13.955 1.00 39.16 88 ASN A C 1
ATOM 663 O O . ASN A 1 88 ? -9.162 32.060 -13.692 1.00 39.16 88 ASN A O 1
ATOM 667 N N . VAL A 1 89 ? -11.083 30.991 -14.115 1.00 37.62 89 VAL A N 1
ATOM 668 C CA . VAL A 1 89 ? -11.934 32.187 -13.988 1.00 37.62 89 VAL A CA 1
ATOM 669 C C . VAL A 1 89 ? -12.356 32.447 -12.532 1.00 37.62 89 VAL A C 1
ATOM 671 O O . VAL A 1 89 ? -12.707 33.579 -12.200 1.00 37.62 89 VAL A O 1
ATOM 674 N N . LEU A 1 90 ? -12.273 31.455 -11.631 1.00 40.75 90 LEU A N 1
ATOM 675 C CA . LEU A 1 90 ? -12.827 31.567 -10.272 1.00 40.75 90 LEU A CA 1
ATOM 676 C C . LEU A 1 90 ? -11.797 31.899 -9.170 1.00 40.75 90 LEU A C 1
ATOM 678 O O . LEU A 1 90 ? -12.184 32.318 -8.083 1.00 40.75 90 LEU A O 1
ATOM 682 N N . LEU A 1 91 ? -10.490 31.770 -9.433 1.00 43.03 91 LEU A N 1
ATOM 683 C CA . LEU A 1 91 ? -9.417 31.876 -8.421 1.00 43.03 91 LEU A CA 1
ATOM 684 C C . LEU A 1 91 ? -8.856 33.292 -8.200 1.00 43.03 91 LEU A C 1
ATOM 686 O O . LEU A 1 91 ? -7.741 33.471 -7.710 1.00 43.03 91 LEU A O 1
ATOM 690 N N . ARG A 1 92 ? -9.626 34.332 -8.519 1.00 38.03 92 ARG A N 1
ATOM 691 C CA . ARG A 1 92 ? -9.253 35.720 -8.223 1.00 38.03 92 ARG A CA 1
ATOM 692 C C . ARG A 1 92 ? -10.260 36.324 -7.260 1.00 38.03 92 ARG A C 1
ATOM 694 O O . ARG A 1 92 ? -11.058 37.147 -7.686 1.00 38.03 92 ARG A O 1
ATOM 701 N N . ASN A 1 93 ? -10.249 35.870 -6.003 1.00 36.19 93 ASN A N 1
ATOM 702 C CA . ASN A 1 93 ? -10.551 36.666 -4.801 1.00 36.19 93 ASN A CA 1
ATOM 703 C C . ASN A 1 93 ? -10.580 35.769 -3.550 1.00 36.19 93 ASN A C 1
ATOM 705 O O . ASN A 1 93 ? -11.515 35.000 -3.358 1.00 36.19 93 ASN A O 1
ATOM 709 N N . GLY A 1 94 ? -9.586 35.917 -2.671 1.00 34.25 94 GLY A N 1
ATOM 710 C CA . GLY A 1 94 ? -9.586 35.276 -1.353 1.00 34.25 94 GLY A CA 1
ATOM 711 C C . GLY A 1 94 ? -8.182 35.093 -0.787 1.00 34.25 94 GLY A C 1
ATOM 712 O O . GLY A 1 94 ? -7.563 34.050 -0.964 1.00 34.25 94 GLY A O 1
ATOM 713 N N . GLN A 1 95 ? -7.656 36.120 -0.118 1.00 46.47 95 GLN A N 1
ATOM 714 C CA . GLN A 1 95 ? -6.409 36.032 0.641 1.00 46.47 95 GLN A CA 1
ATOM 715 C C . GLN A 1 95 ? -6.591 35.150 1.884 1.00 46.47 95 GLN A C 1
ATOM 717 O O . GLN A 1 95 ? -7.378 35.486 2.766 1.00 46.47 95 GLN A O 1
ATOM 722 N N . GLY A 1 96 ? -5.817 34.059 1.953 1.00 41.31 96 GLY A N 1
ATOM 723 C CA . GLY A 1 96 ? -5.675 33.221 3.149 1.00 41.31 96 GLY A CA 1
ATOM 724 C C . GLY A 1 96 ? -5.539 31.713 2.894 1.00 41.31 96 GLY A C 1
ATOM 725 O O . GLY A 1 96 ? -6.227 30.952 3.555 1.00 41.31 96 GLY A O 1
ATOM 726 N N . ALA A 1 97 ? -4.711 31.252 1.942 1.00 36.34 97 ALA A N 1
ATOM 727 C CA . ALA A 1 97 ? -4.547 29.810 1.661 1.00 36.34 97 ALA A CA 1
ATOM 728 C C . ALA A 1 97 ? -3.220 29.464 0.942 1.00 36.34 97 ALA A C 1
ATOM 730 O O . ALA A 1 97 ? -3.199 28.745 -0.053 1.00 36.34 97 ALA A O 1
ATOM 731 N N . ALA A 1 98 ? -2.086 29.994 1.408 1.00 37.62 98 ALA A N 1
ATOM 732 C CA . ALA A 1 98 ? -0.816 29.895 0.672 1.00 37.62 98 ALA A CA 1
ATOM 733 C C . ALA A 1 98 ? -0.149 28.496 0.667 1.00 37.62 98 ALA A C 1
ATOM 735 O O . ALA A 1 98 ? 0.834 28.314 -0.044 1.00 37.62 98 ALA A O 1
ATOM 736 N N . ALA A 1 99 ? -0.663 27.509 1.414 1.00 43.22 99 ALA A N 1
ATOM 737 C CA . ALA A 1 99 ? -0.094 26.153 1.467 1.00 43.22 99 ALA A CA 1
ATOM 738 C C . ALA A 1 99 ? -0.851 25.106 0.622 1.00 43.22 99 ALA A C 1
ATOM 740 O O . ALA A 1 99 ? -0.286 24.070 0.302 1.00 43.22 99 ALA A O 1
ATOM 741 N N . VAL A 1 100 ? -2.099 25.379 0.216 1.00 47.62 100 VAL A N 1
ATOM 742 C CA . VAL A 1 100 ? -2.947 24.433 -0.552 1.00 47.62 100 VAL A CA 1
ATOM 743 C C . VAL A 1 100 ? -2.849 24.680 -2.073 1.00 47.62 100 VAL A C 1
ATOM 745 O O . VAL A 1 100 ? -3.281 23.876 -2.899 1.00 47.62 100 VAL A O 1
ATOM 748 N N . ALA A 1 101 ? -2.243 25.800 -2.475 1.00 48.06 101 ALA A N 1
ATOM 749 C CA . ALA A 1 101 ? -2.315 26.303 -3.846 1.00 48.06 101 ALA A CA 1
ATOM 750 C C . ALA A 1 101 ? -1.320 25.670 -4.841 1.00 48.06 101 ALA A C 1
ATOM 752 O O . ALA A 1 101 ? -1.495 25.862 -6.040 1.00 48.06 101 ALA A O 1
ATOM 753 N N . ASN A 1 102 ? -0.327 24.897 -4.384 1.00 55.19 102 ASN A N 1
ATOM 754 C CA . ASN A 1 102 ? 0.746 24.380 -5.252 1.00 55.19 102 ASN A CA 1
ATOM 755 C C . ASN A 1 102 ? 0.738 22.856 -5.438 1.00 55.19 102 ASN A C 1
ATOM 757 O O . ASN A 1 102 ? 1.644 22.334 -6.085 1.00 55.19 102 ASN A O 1
ATOM 761 N N . ALA A 1 103 ? -0.249 22.151 -4.876 1.00 63.16 103 ALA A N 1
ATOM 762 C CA . ALA A 1 103 ? -0.336 20.706 -5.034 1.00 63.16 103 ALA A CA 1
ATOM 763 C C . ALA A 1 103 ? -0.617 20.347 -6.499 1.00 63.16 103 ALA A C 1
ATOM 765 O O . ALA A 1 103 ? -1.497 20.943 -7.133 1.00 63.16 103 ALA A O 1
ATOM 766 N N . SER A 1 104 ? 0.136 19.392 -7.042 1.00 86.38 104 SER A N 1
ATOM 767 C CA . SER A 1 104 ? -0.058 18.930 -8.414 1.00 86.38 104 SER A CA 1
ATOM 768 C C . SER A 1 104 ? -1.446 18.290 -8.572 1.00 86.38 104 SER A C 1
ATOM 770 O O . SER A 1 104 ? -2.047 17.809 -7.611 1.00 86.38 104 SER A O 1
ATOM 772 N N . ILE A 1 105 ? -1.974 18.250 -9.799 1.00 92.69 105 ILE A N 1
ATOM 773 C CA . ILE A 1 105 ? -3.254 17.572 -10.077 1.00 92.69 105 ILE A CA 1
ATOM 774 C C . ILE A 1 105 ? -3.190 16.100 -9.633 1.00 92.69 105 ILE A C 1
ATOM 776 O O . ILE A 1 105 ? -4.155 15.587 -9.075 1.00 92.69 105 ILE A O 1
ATOM 780 N N . ALA A 1 106 ? -2.039 15.443 -9.816 1.00 93.56 106 ALA A N 1
ATOM 781 C CA . ALA A 1 106 ? -1.839 14.058 -9.400 1.00 93.56 106 ALA A CA 1
ATOM 782 C C . ALA A 1 106 ? -1.918 13.893 -7.874 1.00 93.56 106 ALA A C 1
ATOM 784 O O . ALA A 1 106 ? -2.511 12.930 -7.402 1.00 93.56 106 ALA A O 1
ATOM 785 N N . GLU A 1 107 ? -1.373 14.840 -7.106 1.00 95.56 107 GLU A N 1
ATOM 786 C CA . GLU A 1 107 ? -1.474 14.827 -5.640 1.00 95.56 107 GLU A CA 1
ATOM 787 C C . GLU A 1 107 ? -2.933 14.909 -5.203 1.00 95.56 107 GLU A C 1
ATOM 789 O O . GLU A 1 107 ? -3.391 14.028 -4.488 1.00 95.56 107 GLU A O 1
ATOM 794 N N . ARG A 1 108 ? -3.690 15.888 -5.713 1.00 94.56 108 ARG A N 1
ATOM 795 C CA . ARG A 1 108 ? -5.097 16.097 -5.329 1.00 94.56 108 ARG A CA 1
ATOM 796 C C . ARG A 1 108 ? -6.003 14.910 -5.659 1.00 94.56 108 ARG A C 1
ATOM 798 O O . ARG A 1 108 ? -6.947 14.643 -4.926 1.00 94.56 108 ARG A O 1
ATOM 805 N N . VAL A 1 109 ? -5.748 14.230 -6.778 1.00 95.56 109 VAL A N 1
ATOM 806 C CA . VAL A 1 109 ? -6.556 13.081 -7.220 1.00 95.56 109 VAL A CA 1
ATOM 807 C C . VAL A 1 109 ? -6.231 11.824 -6.413 1.00 95.56 109 VAL A C 1
ATOM 809 O O . VAL A 1 109 ? -7.133 11.054 -6.102 1.00 95.56 109 VAL A O 1
ATOM 812 N N . ILE A 1 110 ? -4.958 11.605 -6.073 1.00 96.81 110 ILE A N 1
ATOM 813 C CA . ILE A 1 110 ? -4.509 10.366 -5.422 1.00 96.81 110 ILE A CA 1
ATOM 814 C C . ILE A 1 110 ? -4.544 10.466 -3.891 1.00 96.81 110 ILE A C 1
ATOM 816 O O . ILE A 1 110 ? -4.769 9.453 -3.234 1.00 96.81 110 ILE A O 1
ATOM 820 N N . GLU A 1 111 ? -4.382 11.656 -3.308 1.00 97.06 111 GLU A N 1
ATOM 821 C CA . GLU A 1 111 ? -4.373 11.902 -1.855 1.00 97.06 111 GLU A CA 1
ATOM 822 C C . GLU A 1 111 ? -5.525 11.222 -1.080 1.00 97.06 111 GLU A C 1
ATOM 824 O O . GLU A 1 111 ? -5.228 10.586 -0.065 1.00 97.06 111 GLU A O 1
ATOM 829 N N . PRO A 1 112 ? -6.795 11.235 -1.541 1.00 97.50 112 PRO A N 1
ATOM 830 C CA . PRO A 1 112 ? -7.906 10.528 -0.884 1.00 97.50 112 PRO A CA 1
ATOM 831 C C . PRO A 1 112 ? -7.715 9.022 -0.696 1.00 97.50 112 PRO A C 1
ATOM 833 O O . PRO A 1 112 ? -8.407 8.412 0.120 1.00 97.50 112 PRO A O 1
ATOM 836 N N . THR A 1 113 ? -6.797 8.425 -1.454 1.00 98.19 113 THR A N 1
ATOM 837 C CA . THR A 1 113 ? -6.519 6.986 -1.458 1.00 98.19 113 THR A CA 1
ATOM 838 C C . THR A 1 113 ? -5.300 6.609 -0.619 1.00 98.19 113 THR A C 1
ATOM 840 O O . THR A 1 113 ? -5.039 5.421 -0.436 1.00 98.19 113 THR A O 1
ATOM 843 N N . LEU A 1 114 ? -4.540 7.588 -0.116 1.00 98.00 114 LEU A N 1
ATOM 844 C CA . LEU A 1 114 ? -3.269 7.349 0.562 1.00 98.00 114 LEU A CA 1
ATOM 845 C C . LEU A 1 114 ? -3.415 7.340 2.082 1.00 98.00 114 LEU A C 1
ATOM 847 O O . LEU A 1 114 ? -4.089 8.178 2.688 1.00 98.00 114 LEU A O 1
ATOM 851 N N . VAL A 1 115 ? -2.702 6.404 2.702 1.00 98.12 115 VAL A N 1
ATOM 852 C CA . VAL A 1 115 ? -2.657 6.223 4.153 1.00 98.12 115 VAL A CA 1
ATOM 853 C C . VAL A 1 115 ? -1.209 6.045 4.578 1.00 98.12 115 VAL A C 1
ATOM 855 O O . VAL A 1 115 ? -0.474 5.258 3.983 1.00 98.12 115 VAL A O 1
ATOM 858 N N . MET A 1 116 ? -0.785 6.765 5.610 1.00 98.19 116 MET A N 1
ATOM 859 C CA . MET A 1 116 ? 0.498 6.519 6.256 1.00 98.19 116 MET A CA 1
ATOM 860 C C . MET A 1 116 ? 0.345 5.395 7.274 1.00 98.19 116 MET A C 1
ATOM 862 O O . MET A 1 116 ? -0.606 5.377 8.050 1.00 98.19 116 MET A O 1
ATOM 866 N N . PHE A 1 117 ? 1.299 4.477 7.269 1.00 98.38 117 PHE A N 1
ATOM 867 C CA . PHE A 1 117 ? 1.411 3.401 8.236 1.00 98.38 117 PHE A CA 1
ATOM 868 C C . PHE A 1 117 ? 2.478 3.758 9.257 1.00 98.38 117 PHE A C 1
ATOM 870 O O . PHE A 1 117 ? 3.596 4.138 8.893 1.00 98.38 117 PHE A O 1
ATOM 877 N N . GLU A 1 118 ? 2.153 3.534 10.520 1.00 98.00 118 GLU A N 1
ATOM 878 C CA . GLU A 1 118 ? 3.123 3.348 11.589 1.00 98.00 118 GLU A CA 1
ATOM 879 C C . GLU A 1 118 ? 2.913 1.955 12.174 1.00 98.00 118 GLU A C 1
ATOM 881 O O . GLU A 1 118 ? 1.828 1.620 12.645 1.00 98.00 118 GLU A O 1
ATOM 886 N N . VAL A 1 119 ? 3.940 1.113 12.084 1.00 98.19 119 VAL A N 1
ATOM 887 C CA . VAL A 1 119 ? 3.861 -0.295 12.478 1.00 98.19 119 VAL A CA 1
ATOM 888 C C . VAL A 1 119 ? 4.819 -0.538 13.626 1.00 98.19 119 VAL A C 1
ATOM 890 O O . VAL A 1 119 ? 6.014 -0.242 13.517 1.00 98.19 119 VAL A O 1
ATOM 893 N N . HIS A 1 120 ? 4.299 -1.112 14.706 1.00 97.94 120 HIS A N 1
ATOM 894 C CA . HIS A 1 120 ? 5.084 -1.600 15.825 1.00 97.94 120 HIS A CA 1
ATOM 895 C C . HIS A 1 120 ? 5.063 -3.130 15.876 1.00 97.94 120 HIS A C 1
ATOM 897 O O . HIS A 1 120 ? 4.007 -3.759 15.929 1.00 97.94 120 HIS A O 1
ATOM 903 N N . VAL A 1 121 ? 6.250 -3.733 15.858 1.00 97.12 121 VAL A N 1
ATOM 904 C CA . VAL A 1 121 ? 6.430 -5.182 15.957 1.00 97.12 121 VAL A CA 1
ATOM 905 C C . VAL A 1 121 ? 6.819 -5.538 17.393 1.00 97.12 121 VAL A C 1
ATOM 907 O O . VAL A 1 121 ? 7.871 -5.085 17.860 1.00 97.12 121 VAL A O 1
ATOM 910 N N . PRO A 1 122 ? 6.033 -6.377 18.093 1.00 96.06 122 PRO A N 1
ATOM 911 C CA . PRO A 1 122 ? 6.372 -6.835 19.432 1.00 96.06 122 PRO A CA 1
ATOM 912 C C . PRO A 1 122 ? 7.738 -7.544 19.468 1.00 96.06 122 PRO A C 1
ATOM 914 O O . PRO A 1 122 ? 8.037 -8.341 18.573 1.00 96.06 122 PRO A O 1
ATOM 917 N N . PRO A 1 123 ? 8.557 -7.358 20.524 1.00 93.62 123 PRO A N 1
ATOM 918 C CA . PRO A 1 123 ? 9.886 -7.970 20.616 1.00 93.62 123 PRO A CA 1
ATOM 919 C C . PRO A 1 123 ? 9.907 -9.497 20.452 1.00 93.62 123 PRO A C 1
ATOM 921 O O . PRO A 1 123 ? 10.876 -10.043 19.932 1.00 93.62 123 PRO A O 1
ATOM 924 N N . SER A 1 124 ? 8.840 -10.198 20.849 1.00 92.94 124 SER A N 1
ATOM 925 C CA . SER A 1 124 ? 8.706 -11.651 20.669 1.00 92.94 124 SER A CA 1
ATOM 926 C C . SER A 1 124 ? 8.676 -12.086 19.201 1.00 92.94 124 SER A C 1
ATOM 928 O O . SER A 1 124 ? 9.107 -13.191 18.890 1.00 92.94 124 SER A O 1
ATOM 930 N N . CYS A 1 125 ? 8.200 -11.222 18.303 1.00 92.56 125 CYS A N 1
ATOM 931 C CA . CYS A 1 125 ? 8.087 -11.488 16.868 1.00 92.56 125 CYS A CA 1
ATOM 932 C C . CYS A 1 125 ? 9.368 -11.131 16.096 1.00 92.56 125 CYS A C 1
ATOM 934 O O . CYS A 1 125 ? 9.485 -11.429 14.912 1.00 92.56 125 CYS A O 1
ATOM 936 N N . MET A 1 126 ? 10.374 -10.546 16.756 1.00 90.25 126 MET A N 1
ATOM 937 C CA . MET A 1 126 ? 11.682 -10.277 16.139 1.00 90.25 126 MET A CA 1
ATOM 938 C C . MET A 1 126 ? 12.388 -11.562 15.679 1.00 90.25 126 MET A C 1
ATOM 940 O O . MET A 1 126 ? 13.190 -11.531 14.746 1.00 90.25 126 MET A O 1
ATOM 944 N N . LEU A 1 127 ? 12.071 -12.701 16.308 1.00 89.12 127 LEU A N 1
ATOM 945 C CA . LEU A 1 127 ? 12.601 -14.017 15.945 1.00 89.12 127 LEU A CA 1
ATOM 946 C C . LEU A 1 127 ? 12.136 -14.494 14.557 1.00 89.12 127 LEU A C 1
ATOM 948 O O . LEU A 1 127 ? 12.793 -15.352 13.973 1.00 89.12 127 LEU A O 1
ATOM 952 N N . ASP A 1 128 ? 11.090 -13.885 13.990 1.00 87.31 128 ASP A N 1
ATOM 953 C CA . ASP A 1 128 ? 10.570 -14.191 12.649 1.00 87.31 128 ASP A CA 1
ATOM 954 C C . ASP A 1 128 ? 11.373 -13.506 11.520 1.00 87.31 128 ASP A C 1
ATOM 956 O O . ASP A 1 128 ? 10.896 -13.345 10.394 1.00 87.31 128 ASP A O 1
ATOM 960 N N . GLY A 1 129 ? 12.608 -13.078 11.804 1.00 86.12 129 GLY A N 1
ATOM 961 C CA . GLY A 1 129 ? 13.491 -12.444 10.821 1.00 86.12 129 GLY A CA 1
ATOM 962 C C . GLY A 1 129 ? 13.184 -10.966 10.565 1.00 86.12 129 GLY A C 1
ATOM 963 O O . GLY A 1 129 ? 13.570 -10.417 9.530 1.00 86.12 129 GLY A O 1
ATOM 964 N N . VAL A 1 130 ? 12.487 -10.304 11.490 1.00 90.38 130 VAL A N 1
ATOM 965 C CA . VAL A 1 130 ? 12.186 -8.871 11.408 1.00 90.38 130 VAL A CA 1
ATOM 966 C C . VAL A 1 130 ? 13.411 -8.063 11.849 1.00 90.38 130 VAL A C 1
ATOM 968 O O . VAL A 1 130 ? 14.002 -8.334 12.888 1.00 90.38 130 VAL A O 1
ATOM 971 N N . HIS A 1 131 ? 13.816 -7.058 11.066 1.00 88.19 131 HIS A N 1
ATOM 972 C CA . HIS A 1 131 ? 15.057 -6.307 11.319 1.00 88.19 131 HIS A CA 1
ATOM 973 C C . HIS A 1 131 ? 14.874 -5.027 12.159 1.00 88.19 131 HIS A C 1
ATOM 975 O O . HIS A 1 131 ? 15.845 -4.324 12.428 1.00 88.19 131 HIS A O 1
ATOM 981 N N . SER A 1 132 ? 13.639 -4.658 12.499 1.00 92.19 132 SER A N 1
ATOM 982 C CA . SER A 1 132 ? 13.291 -3.449 13.255 1.00 92.19 132 SER A CA 1
ATOM 983 C C . SER A 1 132 ? 11.985 -3.683 14.012 1.00 92.19 132 SER A C 1
ATOM 985 O O . SER A 1 132 ? 11.170 -4.490 13.588 1.00 92.19 132 SER A O 1
ATOM 987 N N . GLN A 1 133 ? 11.765 -2.963 15.109 1.00 95.31 133 GLN A N 1
ATOM 988 C CA . GLN A 1 133 ? 10.461 -2.943 15.787 1.00 95.31 133 GLN A CA 1
ATOM 989 C C . GLN A 1 133 ? 9.540 -1.845 15.261 1.00 95.31 133 GLN A C 1
ATOM 991 O O . GLN A 1 133 ? 8.357 -1.849 15.573 1.00 95.31 133 GLN A O 1
ATOM 996 N N . HIS A 1 134 ? 10.077 -0.893 14.499 1.00 96.88 134 HIS A N 1
ATOM 997 C CA . HIS A 1 134 ? 9.326 0.238 13.974 1.00 96.88 134 HIS A CA 1
ATOM 998 C C . HIS A 1 134 ? 9.503 0.325 12.467 1.00 96.88 134 HIS A C 1
ATOM 1000 O O . HIS A 1 134 ? 10.636 0.366 11.971 1.00 96.88 134 HIS A O 1
ATOM 1006 N N . PHE A 1 135 ? 8.380 0.387 11.764 1.00 96.81 135 PHE A N 1
ATOM 1007 C CA . PHE A 1 135 ? 8.322 0.613 10.328 1.00 96.81 135 PHE A CA 1
ATOM 1008 C C . PHE A 1 135 ? 7.331 1.724 10.021 1.00 96.81 135 PHE A C 1
ATOM 1010 O O . PHE A 1 135 ? 6.380 1.963 10.765 1.00 96.81 135 PHE A O 1
ATOM 1017 N N . SER A 1 136 ? 7.570 2.403 8.907 1.00 96.88 136 SER A N 1
ATOM 1018 C CA . SER A 1 136 ? 6.646 3.383 8.366 1.00 96.88 136 SER A CA 1
ATOM 1019 C C . SER A 1 136 ? 6.678 3.312 6.850 1.00 96.88 136 SER A C 1
ATOM 1021 O O . SER A 1 136 ? 7.738 3.090 6.259 1.00 96.88 136 SER A O 1
ATOM 1023 N N . GLY A 1 137 ? 5.514 3.481 6.239 1.00 96.56 137 GLY A N 1
ATOM 1024 C CA . GLY A 1 137 ? 5.333 3.372 4.801 1.00 96.56 137 GLY A CA 1
ATOM 1025 C C . GLY A 1 137 ? 4.011 3.980 4.365 1.00 96.56 137 GLY A C 1
ATOM 1026 O O . GLY A 1 137 ? 3.145 4.278 5.183 1.00 96.56 137 GLY A O 1
ATOM 1027 N N . THR A 1 138 ? 3.853 4.185 3.063 1.00 97.62 138 THR A N 1
ATOM 1028 C CA . THR A 1 138 ? 2.584 4.632 2.480 1.00 97.62 138 THR A CA 1
ATOM 1029 C C . THR A 1 138 ? 1.844 3.421 1.927 1.00 97.62 138 THR A C 1
ATOM 1031 O O . THR A 1 138 ? 2.407 2.659 1.145 1.00 97.62 138 THR A O 1
ATOM 1034 N N . GLY A 1 139 ? 0.586 3.254 2.321 1.00 98.06 139 GLY A N 1
ATOM 1035 C CA . GLY A 1 139 ? -0.334 2.294 1.727 1.00 98.06 139 GLY A CA 1
ATOM 1036 C C . GLY A 1 139 ? -1.412 2.979 0.893 1.00 98.06 139 GLY A C 1
ATOM 1037 O O . GLY A 1 139 ? -1.609 4.195 0.967 1.00 98.06 139 GLY A O 1
ATOM 1038 N N . VAL A 1 140 ? -2.110 2.170 0.101 1.00 98.44 140 VAL A N 1
ATOM 1039 C CA . VAL A 1 140 ? -3.168 2.601 -0.816 1.00 98.44 140 VAL A CA 1
ATOM 1040 C C . VAL A 1 140 ? -4.461 1.885 -0.458 1.00 98.44 140 VAL A C 1
ATOM 1042 O O . VAL A 1 140 ? -4.491 0.663 -0.306 1.00 98.44 140 VAL A O 1
ATOM 1045 N N . ILE A 1 141 ? -5.543 2.635 -0.314 1.00 98.56 141 ILE A N 1
ATOM 1046 C CA . ILE A 1 141 ? -6.868 2.094 -0.019 1.00 98.56 141 ILE A CA 1
ATOM 1047 C C . ILE A 1 141 ? -7.388 1.405 -1.275 1.00 98.56 141 ILE A C 1
ATOM 1049 O O . ILE A 1 141 ? -7.523 2.034 -2.316 1.00 98.56 141 ILE A O 1
ATOM 1053 N N . ILE A 1 142 ? -7.700 0.117 -1.177 1.00 98.38 142 ILE A N 1
ATOM 1054 C CA . ILE A 1 142 ? -8.201 -0.689 -2.302 1.00 98.38 142 ILE A CA 1
ATOM 1055 C C . ILE A 1 142 ? -9.685 -1.033 -2.159 1.00 98.38 142 ILE A C 1
ATOM 1057 O O . ILE A 1 142 ? -10.325 -1.471 -3.110 1.00 98.38 142 ILE A O 1
ATOM 1061 N N . TYR A 1 143 ? -10.244 -0.838 -0.965 1.00 98.31 143 TYR A N 1
ATOM 1062 C CA . TYR A 1 143 ? -11.668 -0.982 -0.704 1.00 98.31 143 TYR A CA 1
ATOM 1063 C C . TYR A 1 143 ? -12.086 -0.025 0.409 1.00 98.31 143 TYR A C 1
ATOM 1065 O O . TYR A 1 143 ? -11.391 0.109 1.417 1.00 98.31 143 TYR A O 1
ATOM 1073 N N . HIS A 1 144 ? -13.233 0.625 0.239 1.00 97.31 144 HIS A N 1
ATOM 1074 C CA . HIS A 1 144 ? -13.784 1.553 1.217 1.00 97.31 144 HIS A CA 1
ATOM 1075 C C . HIS A 1 144 ? -15.311 1.485 1.203 1.00 97.31 144 HIS A C 1
ATOM 1077 O O . HIS A 1 144 ? -15.942 1.521 0.148 1.00 97.31 144 HIS A O 1
ATOM 1083 N N . SER A 1 145 ? -15.904 1.366 2.385 1.00 95.50 145 SER A N 1
ATOM 1084 C CA . SER A 1 145 ? -17.347 1.331 2.609 1.00 95.50 145 SER A CA 1
ATOM 1085 C C . SER A 1 145 ? -17.659 1.939 3.975 1.00 95.50 145 SER A C 1
ATOM 1087 O O . SER A 1 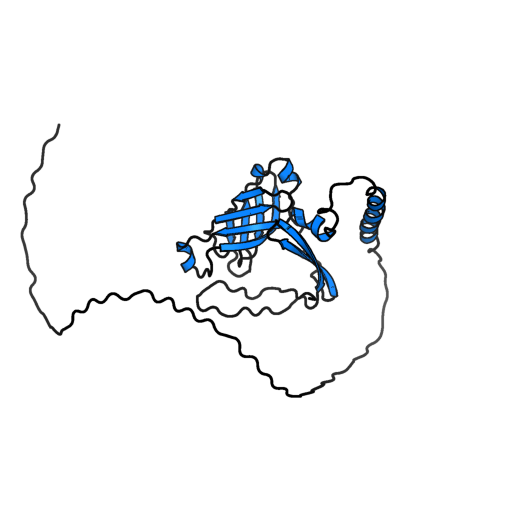145 ? -16.764 2.091 4.796 1.00 95.50 145 SER A O 1
ATOM 1089 N N . HIS A 1 146 ? -18.930 2.212 4.274 1.00 93.25 146 HIS A N 1
ATOM 1090 C CA . HIS A 1 146 ? -19.327 2.856 5.535 1.00 93.25 146 HIS A CA 1
ATOM 1091 C C . HIS A 1 146 ? -18.922 2.111 6.822 1.00 93.25 146 HIS A C 1
ATOM 1093 O O . HIS A 1 146 ? -18.872 2.733 7.880 1.00 93.25 146 HIS A O 1
ATOM 1099 N N . SER A 1 147 ? -18.673 0.801 6.759 1.00 94.62 147 SER A N 1
ATOM 1100 C CA . SER A 1 147 ? -18.382 -0.032 7.936 1.00 94.62 147 SER A CA 1
ATOM 1101 C C . SER A 1 147 ? -16.983 -0.641 7.944 1.00 94.62 147 SER A C 1
ATOM 1103 O O . SER A 1 147 ? -16.557 -1.169 8.962 1.00 94.62 147 SER A O 1
ATOM 1105 N N . MET A 1 148 ? -16.279 -0.637 6.814 1.00 96.56 148 MET A N 1
ATOM 1106 C CA . MET A 1 148 ? -14.981 -1.297 6.677 1.00 96.56 148 MET A CA 1
ATOM 1107 C C . MET A 1 148 ? -14.220 -0.704 5.498 1.00 96.56 148 MET A C 1
ATOM 1109 O O . MET A 1 148 ? -14.814 -0.430 4.450 1.00 96.56 148 MET A O 1
ATOM 1113 N N . GLY A 1 149 ? -12.904 -0.596 5.637 1.00 98.19 149 GLY A N 1
ATOM 1114 C CA . GLY A 1 149 ? -12.010 -0.430 4.502 1.00 98.19 149 GLY A CA 1
ATOM 1115 C C . GLY A 1 149 ? -10.823 -1.384 4.545 1.00 98.19 149 GLY A C 1
ATOM 1116 O O . GLY A 1 149 ? -10.573 -2.056 5.546 1.00 98.19 149 GLY A O 1
ATOM 1117 N N . LEU A 1 150 ? -10.119 -1.453 3.419 1.00 98.56 150 LEU A N 1
ATOM 1118 C CA . LEU A 1 150 ? -8.965 -2.313 3.198 1.00 98.56 150 LEU A CA 1
ATOM 1119 C C . LEU A 1 150 ? -7.864 -1.512 2.514 1.00 98.56 150 LEU A C 1
ATOM 1121 O O . LEU A 1 150 ? -8.106 -0.832 1.513 1.00 98.56 150 LEU A O 1
ATOM 1125 N N . VAL A 1 151 ? -6.654 -1.624 3.042 1.00 98.69 151 VAL A N 1
ATOM 1126 C CA . VAL A 1 151 ? -5.476 -0.908 2.561 1.00 98.69 151 VAL A CA 1
ATOM 1127 C C . VAL A 1 151 ? -4.413 -1.918 2.164 1.00 98.69 151 VAL A C 1
ATOM 1129 O O . VAL A 1 151 ? -4.088 -2.821 2.936 1.00 98.69 151 VAL A O 1
ATOM 1132 N N . ALA A 1 152 ? -3.885 -1.777 0.954 1.00 98.50 152 ALA A N 1
ATOM 1133 C CA . ALA A 1 152 ? -2.721 -2.513 0.498 1.00 98.50 152 ALA A CA 1
ATOM 1134 C C . ALA A 1 152 ? -1.452 -1.754 0.890 1.00 98.50 152 ALA A C 1
ATOM 1136 O O . ALA A 1 152 ? -1.349 -0.542 0.696 1.00 98.50 152 ALA A O 1
ATOM 1137 N N . VAL A 1 153 ? -0.479 -2.476 1.427 1.00 98.06 153 VAL A N 1
ATOM 1138 C CA . VAL A 1 153 ? 0.825 -1.938 1.819 1.00 98.06 153 VAL A CA 1
ATOM 1139 C C . VAL A 1 153 ? 1.902 -2.955 1.481 1.00 98.06 153 VAL A C 1
ATOM 1141 O O . VAL A 1 153 ? 1.621 -4.146 1.346 1.00 98.06 153 VAL A O 1
ATOM 1144 N N . ASP A 1 154 ? 3.139 -2.511 1.313 1.00 95.44 154 ASP A N 1
ATOM 1145 C CA . ASP A 1 154 ? 4.239 -3.422 1.062 1.00 95.44 154 ASP A CA 1
ATOM 1146 C C . ASP A 1 154 ? 4.584 -4.261 2.310 1.00 95.44 154 ASP A C 1
ATOM 1148 O O . ASP A 1 154 ? 4.462 -3.828 3.460 1.00 95.44 154 ASP A O 1
ATOM 1152 N N . LYS A 1 155 ? 5.058 -5.487 2.080 1.00 93.69 155 LYS A N 1
ATOM 1153 C CA . LYS A 1 155 ? 5.459 -6.409 3.154 1.00 93.69 155 LYS A CA 1
ATOM 1154 C C . LYS A 1 155 ? 6.748 -5.975 3.866 1.00 93.69 155 LYS A C 1
ATOM 1156 O O . LYS A 1 155 ? 7.062 -6.483 4.936 1.00 93.69 155 LYS A O 1
ATOM 1161 N N . ASN A 1 156 ? 7.517 -5.050 3.298 1.00 90.56 156 ASN A N 1
ATOM 1162 C CA . ASN A 1 156 ? 8.668 -4.483 3.992 1.00 90.56 156 ASN A CA 1
ATOM 1163 C C . ASN A 1 156 ? 8.235 -3.475 5.080 1.00 90.56 156 ASN A C 1
ATOM 1165 O O . ASN A 1 156 ? 8.950 -3.326 6.066 1.00 90.56 156 ASN A O 1
ATOM 1169 N N . THR A 1 157 ? 7.051 -2.867 4.957 1.00 95.44 157 THR A N 1
ATOM 1170 C CA . THR A 1 157 ? 6.404 -2.066 6.010 1.00 95.44 157 THR A CA 1
ATOM 1171 C C . THR A 1 157 ? 5.681 -2.942 7.039 1.00 95.44 157 THR A C 1
ATOM 1173 O O . THR A 1 157 ? 5.870 -2.762 8.239 1.00 95.44 157 THR A O 1
ATOM 1176 N N . VAL A 1 158 ? 4.883 -3.920 6.595 1.00 96.69 158 VAL A N 1
ATOM 1177 C CA . VAL A 1 158 ? 4.208 -4.894 7.477 1.00 96.69 158 VAL A CA 1
ATOM 1178 C C . VAL A 1 158 ? 4.885 -6.255 7.331 1.00 96.69 158 VAL A C 1
ATOM 1180 O O . VAL A 1 158 ? 4.498 -7.077 6.501 1.00 96.69 158 VAL A O 1
ATOM 1183 N N . ALA A 1 159 ? 5.936 -6.479 8.123 1.00 93.81 159 ALA A N 1
ATOM 1184 C CA . ALA A 1 159 ? 6.797 -7.657 7.994 1.00 93.81 159 ALA A CA 1
ATOM 1185 C C . ALA A 1 159 ? 6.168 -8.953 8.532 1.00 93.81 159 ALA A C 1
ATOM 1187 O O . ALA A 1 159 ? 6.423 -10.033 7.989 1.00 93.81 159 ALA A O 1
ATOM 1188 N N . VAL A 1 160 ? 5.352 -8.849 9.584 1.00 94.69 160 VAL A N 1
ATOM 1189 C CA . VAL A 1 160 ? 4.673 -9.964 10.260 1.00 94.69 160 VAL A CA 1
ATOM 1190 C C . VAL A 1 160 ? 3.221 -9.590 10.548 1.00 94.69 160 VAL A C 1
ATOM 1192 O O . VAL A 1 160 ? 2.886 -8.415 10.648 1.00 94.69 160 VAL A O 1
ATOM 1195 N N . SER A 1 161 ? 2.341 -10.586 10.670 1.00 94.81 161 SER A N 1
ATOM 1196 C CA . SER A 1 161 ? 0.918 -10.344 10.950 1.00 94.81 161 SER A CA 1
ATOM 1197 C C . SER A 1 161 ? 0.657 -9.913 12.393 1.00 94.81 161 SER A C 1
ATOM 1199 O O . SER A 1 161 ? -0.289 -9.182 12.656 1.00 94.81 161 SER A O 1
ATOM 1201 N N . ALA A 1 162 ? 1.493 -10.361 13.333 1.00 94.88 162 ALA A N 1
ATOM 1202 C CA . ALA A 1 162 ? 1.446 -9.937 14.726 1.00 94.88 162 ALA A CA 1
ATOM 1203 C C . ALA A 1 162 ? 2.151 -8.581 14.868 1.00 94.88 162 ALA A C 1
ATOM 1205 O O . ALA A 1 162 ? 3.329 -8.507 15.217 1.00 94.88 162 ALA A O 1
ATOM 1206 N N . SER A 1 163 ? 1.462 -7.505 14.505 1.00 95.75 163 SER A N 1
ATOM 1207 C CA . SER A 1 163 ? 1.967 -6.135 14.616 1.00 95.75 163 SER A CA 1
ATOM 1208 C C . SER A 1 163 ? 0.843 -5.180 14.973 1.00 95.75 163 SER A C 1
ATOM 1210 O O . SER A 1 163 ? -0.280 -5.339 14.497 1.00 95.75 163 SER A O 1
ATOM 1212 N N . ASP A 1 164 ? 1.170 -4.172 15.771 1.00 97.50 164 ASP A N 1
ATOM 1213 C CA . ASP A 1 164 ? 0.274 -3.056 16.038 1.00 97.50 164 ASP A CA 1
ATOM 1214 C C . ASP A 1 164 ? 0.414 -2.062 14.883 1.00 97.50 164 ASP A C 1
ATOM 1216 O O . ASP A 1 164 ? 1.505 -1.546 14.628 1.00 97.50 164 ASP A O 1
ATOM 1220 N N . VAL A 1 165 ? -0.673 -1.821 14.149 1.00 98.50 165 VAL A N 1
ATOM 1221 C CA . VAL A 1 165 ? -0.677 -0.934 12.981 1.00 98.50 165 VAL A CA 1
ATOM 1222 C C . VAL A 1 165 ? -1.537 0.286 13.274 1.00 98.50 165 VAL A C 1
ATOM 1224 O O . VAL A 1 165 ? -2.713 0.151 13.609 1.00 98.50 165 VAL A O 1
ATOM 1227 N N . MET A 1 166 ? -0.968 1.475 13.101 1.00 98.31 166 MET A N 1
ATOM 1228 C CA . MET A 1 166 ? -1.696 2.738 13.106 1.00 98.31 166 MET A CA 1
ATOM 1229 C C . MET A 1 166 ? -1.775 3.296 11.688 1.00 98.31 166 MET A C 1
ATOM 1231 O O . MET A 1 166 ? -0.767 3.373 10.982 1.00 98.31 166 MET A O 1
ATOM 1235 N N . LEU A 1 167 ? -2.985 3.665 11.274 1.00 98.31 167 LEU A N 1
ATOM 1236 C CA . LEU A 1 167 ? -3.283 4.213 9.958 1.00 98.31 167 LEU A CA 1
ATOM 1237 C C . LEU A 1 167 ? -3.611 5.696 10.082 1.00 98.31 167 LEU A C 1
ATOM 1239 O O . LEU A 1 167 ? -4.605 6.044 10.717 1.00 98.31 167 LEU A O 1
ATOM 1243 N N . SER A 1 168 ? -2.829 6.555 9.435 1.00 97.81 168 SER A N 1
ATOM 1244 C CA . SER A 1 168 ? -3.096 7.993 9.362 1.00 97.81 168 SER A CA 1
ATOM 1245 C C . SER A 1 168 ? -3.539 8.373 7.950 1.00 97.81 168 SER A C 1
ATOM 1247 O O . SER A 1 168 ? -2.764 8.287 6.994 1.00 97.81 168 SER A O 1
ATOM 1249 N N . PHE A 1 169 ? -4.797 8.781 7.799 1.00 97.69 169 PHE A N 1
ATOM 1250 C CA . PHE A 1 169 ? -5.393 9.084 6.493 1.00 97.69 169 PHE A CA 1
ATOM 1251 C C . PHE A 1 169 ? -4.971 10.471 6.002 1.00 97.69 169 PHE A C 1
ATOM 1253 O O . PHE A 1 169 ? -5.078 11.446 6.743 1.00 97.69 169 PHE A O 1
ATOM 1260 N N . ALA A 1 170 ? -4.522 10.579 4.748 1.00 96.31 170 ALA A N 1
ATOM 1261 C CA . ALA A 1 170 ? -4.017 11.845 4.214 1.00 96.31 170 ALA A CA 1
ATOM 1262 C C . ALA A 1 170 ? -5.128 12.894 4.031 1.00 96.31 170 ALA A C 1
ATOM 1264 O O . ALA A 1 170 ? -5.061 13.978 4.605 1.00 96.31 170 ALA A O 1
ATOM 1265 N N . ALA A 1 171 ? -6.201 12.539 3.314 1.00 94.75 171 ALA A N 1
ATOM 1266 C CA . ALA A 1 171 ? -7.303 13.463 3.020 1.00 94.75 171 ALA A CA 1
ATOM 1267 C C . ALA A 1 171 ? -8.150 13.858 4.243 1.00 94.75 171 ALA A C 1
ATOM 1269 O O . ALA A 1 171 ? -8.892 14.841 4.203 1.00 94.75 171 ALA A O 1
ATOM 1270 N N . TYR A 1 172 ? -8.061 13.097 5.334 1.00 94.94 172 TYR A N 1
ATOM 1271 C CA . TYR A 1 172 ? -8.733 13.404 6.590 1.00 94.94 172 TYR A CA 1
ATOM 1272 C C . TYR A 1 172 ? -7.835 12.963 7.752 1.00 94.94 172 TYR A C 1
ATOM 1274 O O . TYR A 1 172 ? -7.930 11.808 8.156 1.00 94.94 172 TYR A O 1
ATOM 1282 N N . PRO A 1 173 ? -6.949 13.842 8.265 1.00 89.25 173 PRO A N 1
ATOM 1283 C CA . PRO A 1 173 ? -5.931 13.485 9.255 1.00 89.25 173 PRO A CA 1
ATOM 1284 C C . PRO A 1 173 ? -6.534 12.969 10.566 1.00 89.25 173 PRO A C 1
ATOM 1286 O O . PRO A 1 173 ? -6.864 13.728 11.478 1.00 89.25 173 PRO A O 1
ATOM 1289 N N . ILE A 1 174 ? -6.685 11.654 10.644 1.00 94.25 174 ILE A N 1
ATOM 1290 C CA . ILE A 1 174 ? -7.139 10.896 11.805 1.00 94.25 174 ILE A CA 1
ATOM 1291 C C . ILE A 1 174 ? -6.356 9.593 11.854 1.00 94.25 174 ILE A C 1
ATOM 1293 O O . ILE A 1 174 ? -5.998 9.036 10.815 1.00 94.25 174 ILE A O 1
ATOM 1297 N N . GLU A 1 175 ? -6.108 9.124 13.067 1.00 96.88 175 GLU A N 1
ATOM 1298 C CA . GLU A 1 175 ? -5.431 7.866 13.338 1.00 96.88 175 GLU A CA 1
ATOM 1299 C C . GLU A 1 175 ? -6.460 6.786 13.675 1.00 96.88 175 GLU A C 1
ATOM 1301 O O . GLU A 1 175 ? -7.304 6.971 14.556 1.00 96.88 175 GLU A O 1
ATOM 1306 N N . ILE A 1 176 ? -6.409 5.668 12.952 1.00 97.75 176 ILE A N 1
ATOM 1307 C CA . ILE A 1 176 ? -7.286 4.513 13.158 1.00 97.75 176 ILE A CA 1
ATOM 1308 C C . ILE A 1 176 ? -6.414 3.261 13.293 1.00 97.75 176 ILE A C 1
ATOM 1310 O O . ILE A 1 176 ? -5.526 3.052 12.462 1.00 97.75 176 ILE A O 1
ATOM 1314 N N . PRO A 1 177 ? -6.650 2.403 14.300 1.00 98.31 177 PRO A N 1
ATOM 1315 C CA . PRO A 1 177 ? -5.954 1.129 14.388 1.00 98.31 177 PRO A CA 1
ATOM 1316 C C . PRO A 1 177 ? -6.326 0.229 13.202 1.00 98.31 177 PRO A C 1
ATOM 1318 O O . PRO A 1 177 ? -7.499 0.099 12.843 1.00 98.31 177 PRO A O 1
ATOM 1321 N N . GLY A 1 178 ? -5.318 -0.397 12.604 1.00 98.25 178 GLY A N 1
ATOM 1322 C CA . GLY A 1 178 ? -5.470 -1.370 11.531 1.00 98.25 178 GLY A CA 1
ATOM 1323 C C . GLY A 1 178 ? -5.227 -2.799 12.012 1.00 98.25 178 GLY A C 1
ATOM 1324 O O . GLY A 1 178 ? -4.409 -3.039 12.898 1.00 98.25 178 GLY A O 1
ATOM 1325 N N . GLU A 1 179 ? -5.900 -3.762 11.388 1.00 98.31 179 GLU A N 1
ATOM 1326 C CA . GLU A 1 179 ? -5.677 -5.194 11.597 1.00 98.31 179 GLU A CA 1
ATOM 1327 C C . GLU A 1 179 ? -5.060 -5.817 10.342 1.00 98.31 179 GLU A C 1
ATOM 1329 O O . GLU A 1 179 ? -5.606 -5.695 9.243 1.00 98.31 179 GLU A O 1
ATOM 1334 N N . VAL A 1 180 ? -3.927 -6.509 10.484 1.00 98.44 180 VAL A N 1
ATOM 1335 C CA . VAL A 1 180 ? -3.301 -7.230 9.368 1.00 98.44 180 VAL A CA 1
ATOM 1336 C C . VAL A 1 180 ? -4.113 -8.486 9.055 1.00 98.44 180 VAL A C 1
ATOM 1338 O O . VAL A 1 180 ? -3.965 -9.517 9.706 1.00 98.44 180 VAL A O 1
ATOM 1341 N N . VAL A 1 181 ? -4.954 -8.415 8.023 1.00 98.25 181 VAL A N 1
ATOM 1342 C CA . VAL A 1 181 ? -5.845 -9.519 7.626 1.00 98.25 181 VAL A CA 1
ATOM 1343 C C . VAL A 1 181 ? -5.204 -10.473 6.624 1.00 98.25 181 VAL A C 1
ATOM 1345 O O . VAL A 1 181 ? -5.640 -11.615 6.481 1.00 98.25 181 VAL A O 1
ATOM 1348 N N . PHE A 1 182 ? -4.167 -10.028 5.912 1.00 98.06 182 PHE A N 1
ATOM 1349 C CA . PHE A 1 182 ? -3.450 -10.871 4.966 1.00 98.06 182 PHE A CA 1
ATOM 1350 C C . PHE A 1 182 ? -1.997 -10.437 4.808 1.00 98.06 182 PHE A C 1
ATOM 1352 O O . PHE A 1 182 ? -1.699 -9.257 4.649 1.00 98.06 182 PHE A O 1
ATOM 1359 N N . LEU A 1 183 ? -1.096 -11.414 4.778 1.00 96.00 183 LEU A N 1
ATOM 1360 C CA . LEU A 1 183 ? 0.318 -11.223 4.484 1.00 96.00 183 LEU A CA 1
ATOM 1361 C C . LEU A 1 183 ? 0.705 -12.184 3.362 1.00 96.00 183 LEU A C 1
ATOM 1363 O O . LEU A 1 183 ? 0.630 -13.402 3.541 1.00 96.00 183 LEU A O 1
ATOM 1367 N N . HIS A 1 184 ? 1.119 -11.667 2.202 1.00 94.38 184 HIS A N 1
ATOM 1368 C CA . HIS A 1 184 ? 1.424 -12.551 1.082 1.00 94.38 184 HIS A CA 1
ATOM 1369 C C . HIS A 1 184 ? 2.720 -13.347 1.353 1.00 94.38 184 HIS A C 1
ATOM 1371 O O . HIS A 1 184 ? 3.742 -12.776 1.766 1.00 94.38 184 HIS A O 1
ATOM 1377 N N . PRO A 1 185 ? 2.743 -14.673 1.109 1.00 89.44 185 PRO A N 1
ATOM 1378 C CA . PRO A 1 185 ? 3.912 -15.496 1.422 1.00 89.44 185 PRO A CA 1
ATOM 1379 C C . PRO A 1 185 ? 5.139 -15.128 0.574 1.00 89.44 185 PRO A C 1
ATOM 1381 O O . PRO A 1 185 ? 6.244 -15.041 1.109 1.00 89.44 185 PRO A O 1
ATOM 1384 N N . VAL A 1 186 ? 4.943 -14.860 -0.725 1.00 87.56 186 VAL A N 1
ATOM 1385 C CA . VAL A 1 186 ? 6.041 -14.684 -1.703 1.00 87.56 186 VAL A CA 1
ATOM 1386 C C . VAL A 1 186 ? 6.092 -13.332 -2.425 1.00 87.56 186 VAL A C 1
ATOM 1388 O O . VAL A 1 186 ? 7.096 -13.036 -3.061 1.00 87.56 186 VAL A O 1
ATOM 1391 N N . HIS A 1 187 ? 5.052 -12.504 -2.324 1.00 90.44 187 HIS A N 1
ATOM 1392 C CA . HIS A 1 187 ? 4.963 -11.216 -3.022 1.00 90.44 187 HIS A CA 1
ATOM 1393 C C . HIS A 1 187 ? 5.021 -10.100 -1.987 1.00 90.44 187 HIS A C 1
ATOM 1395 O O . HIS A 1 187 ? 4.660 -10.306 -0.827 1.00 90.44 187 HIS A O 1
ATOM 1401 N N . ASN A 1 188 ? 5.503 -8.927 -2.395 1.00 93.12 188 ASN A N 1
ATOM 1402 C CA . ASN A 1 188 ? 5.805 -7.833 -1.478 1.00 93.12 188 ASN A CA 1
ATOM 1403 C C . ASN A 1 188 ? 4.565 -7.023 -1.087 1.00 93.12 188 ASN A C 1
ATOM 1405 O O . ASN A 1 188 ? 4.559 -5.811 -1.270 1.00 93.12 188 ASN A O 1
ATOM 1409 N N . PHE A 1 189 ? 3.524 -7.668 -0.562 1.00 95.69 189 PHE A N 1
ATOM 1410 C CA . PHE A 1 189 ? 2.349 -6.954 -0.076 1.00 95.69 189 PHE A CA 1
ATOM 1411 C C . PHE A 1 189 ? 1.657 -7.632 1.109 1.00 95.69 189 PHE A C 1
ATOM 1413 O O . PHE A 1 189 ? 1.746 -8.846 1.318 1.00 95.69 189 PHE A O 1
ATOM 1420 N N . ALA A 1 190 ? 0.942 -6.806 1.859 1.00 97.75 190 ALA A N 1
ATOM 1421 C CA . ALA A 1 190 ? 0.028 -7.150 2.929 1.00 97.75 190 ALA A CA 1
ATOM 1422 C C . ALA A 1 190 ? -1.276 -6.362 2.741 1.00 97.75 190 ALA A C 1
ATOM 1424 O O . ALA A 1 190 ? -1.297 -5.324 2.075 1.00 97.75 190 ALA A O 1
ATOM 1425 N N . LEU A 1 191 ? -2.359 -6.860 3.330 1.00 98.56 191 LEU A N 1
ATOM 1426 C CA . LEU A 1 191 ? -3.643 -6.173 3.390 1.00 98.56 191 LEU A CA 1
ATOM 1427 C C . LEU A 1 191 ? -3.996 -5.915 4.850 1.00 98.56 191 LEU A C 1
ATOM 1429 O O . LEU A 1 191 ? -3.940 -6.827 5.680 1.00 98.56 191 LEU A O 1
ATOM 1433 N N . VAL A 1 192 ? -4.376 -4.675 5.137 1.00 98.81 192 VAL A N 1
ATOM 1434 C CA . VAL A 1 192 ? -4.749 -4.215 6.474 1.00 98.81 192 VAL A CA 1
ATOM 1435 C C . VAL A 1 192 ? -6.168 -3.670 6.439 1.00 98.81 192 VAL A C 1
ATOM 1437 O O . VAL A 1 192 ? -6.484 -2.790 5.636 1.00 98.81 192 VAL A O 1
ATOM 1440 N N . ALA A 1 193 ? -7.034 -4.229 7.277 1.00 98.62 193 ALA A N 1
ATOM 1441 C CA . ALA A 1 193 ? -8.409 -3.785 7.428 1.00 98.62 193 ALA A CA 1
ATOM 1442 C C . ALA A 1 193 ? -8.507 -2.690 8.493 1.00 98.62 193 ALA A C 1
ATOM 1444 O O . ALA A 1 193 ? -7.721 -2.661 9.439 1.00 98.62 193 ALA A O 1
ATOM 1445 N N . TYR A 1 194 ? -9.493 -1.808 8.352 1.00 98.38 194 TYR A N 1
ATOM 1446 C CA . TYR A 1 194 ? -9.820 -0.798 9.357 1.00 98.38 194 TYR A CA 1
ATOM 1447 C C . TYR A 1 194 ? -11.328 -0.597 9.479 1.00 98.38 194 TYR A C 1
ATOM 1449 O O . TYR A 1 194 ? -12.084 -0.803 8.522 1.00 98.38 194 TYR A O 1
ATOM 1457 N N . ASP A 1 195 ? -11.759 -0.157 10.660 1.00 97.56 195 ASP A N 1
ATOM 1458 C CA . ASP A 1 195 ? -13.142 0.242 10.906 1.00 97.56 195 ASP A CA 1
ATOM 1459 C C . ASP A 1 195 ? -13.390 1.647 10.345 1.00 97.56 195 ASP A C 1
ATOM 1461 O O . ASP A 1 195 ? -12.960 2.662 10.895 1.00 97.56 195 ASP A O 1
ATOM 1465 N N . SER A 1 196 ? -14.107 1.706 9.224 1.00 96.62 196 SER A N 1
ATOM 1466 C CA . SER A 1 196 ? -14.429 2.971 8.567 1.00 96.62 196 SER A CA 1
ATOM 1467 C C . SER A 1 196 ? -15.498 3.781 9.304 1.00 96.62 196 SER A C 1
ATOM 1469 O O . SER A 1 196 ? -15.660 4.967 9.009 1.00 96.62 196 SER A O 1
ATOM 1471 N N . SER A 1 197 ? -16.239 3.191 10.244 1.00 95.38 197 SER A N 1
ATOM 1472 C CA . SER A 1 197 ? -17.285 3.915 10.974 1.00 95.38 197 SER A CA 1
ATOM 1473 C C . SER A 1 197 ? -16.706 5.014 11.877 1.00 95.38 197 SER A C 1
ATOM 1475 O O . SER A 1 197 ? -17.354 6.039 12.101 1.00 95.38 197 SER A O 1
ATOM 1477 N N . VAL A 1 198 ? -15.446 4.853 12.302 1.00 95.38 198 VAL A N 1
ATOM 1478 C CA . VAL A 1 198 ? -14.684 5.805 13.128 1.00 95.38 198 VAL A CA 1
ATOM 1479 C C . VAL A 1 198 ? -14.407 7.126 12.395 1.00 95.38 198 VAL A C 1
ATOM 1481 O O . VAL A 1 198 ? -14.317 8.174 13.032 1.00 95.38 198 VAL A O 1
ATOM 1484 N N . LEU A 1 199 ? -14.341 7.115 11.058 1.00 94.00 199 LEU A N 1
ATOM 1485 C CA . LEU A 1 199 ? -14.130 8.317 10.237 1.00 94.00 199 LEU A CA 1
ATOM 1486 C C . LEU A 1 199 ? -15.301 9.314 10.318 1.00 94.00 199 LEU A C 1
ATOM 1488 O O . LEU A 1 199 ? -15.144 10.503 10.025 1.00 94.00 199 LEU A O 1
ATOM 1492 N N . GLY A 1 200 ? -16.491 8.831 10.687 1.00 92.81 200 GLY A N 1
ATOM 1493 C CA . GLY A 1 200 ? -17.730 9.596 10.624 1.00 92.81 200 GLY A CA 1
ATOM 1494 C C . GLY A 1 200 ? -18.140 9.976 9.190 1.00 92.81 200 GLY A C 1
ATOM 1495 O O . GLY A 1 200 ? -17.431 9.698 8.223 1.00 92.81 200 GLY A O 1
ATOM 1496 N N . PRO A 1 201 ? -19.296 10.642 9.010 1.00 92.06 201 PRO A N 1
ATOM 1497 C CA . PRO A 1 201 ? -19.844 10.920 7.677 1.00 92.06 201 PRO A CA 1
ATOM 1498 C C . PRO A 1 201 ? -18.926 11.775 6.791 1.00 92.06 201 PRO A C 1
ATOM 1500 O O . PRO A 1 201 ? -18.873 11.583 5.576 1.00 92.06 201 PRO A O 1
ATOM 1503 N N . VAL A 1 202 ? -18.203 12.717 7.406 1.00 93.62 202 VAL A N 1
ATOM 1504 C CA . VAL A 1 202 ? -17.283 13.623 6.706 1.00 93.62 202 VAL A CA 1
ATOM 1505 C C . VAL A 1 202 ? -16.034 12.873 6.251 1.00 93.62 202 VAL A C 1
ATOM 1507 O O . VAL A 1 202 ? -15.684 12.961 5.079 1.00 93.62 202 VAL A O 1
ATOM 1510 N N . GLY A 1 203 ? -15.405 12.092 7.136 1.00 93.38 203 GLY A N 1
ATOM 1511 C CA . GLY A 1 203 ? -14.201 11.334 6.796 1.00 93.38 203 GLY A CA 1
ATOM 1512 C C . GLY A 1 203 ? -14.469 10.243 5.756 1.00 93.38 203 GLY A C 1
ATOM 1513 O O . GLY A 1 203 ? -13.705 10.120 4.805 1.00 93.38 203 GLY A O 1
ATOM 1514 N N . VAL A 1 204 ? -15.603 9.536 5.853 1.00 93.69 204 VAL A N 1
ATOM 1515 C CA . VAL A 1 204 ? -16.030 8.548 4.837 1.00 93.69 204 VAL A CA 1
ATOM 1516 C C . VAL A 1 204 ? -16.222 9.183 3.455 1.00 93.69 204 VAL A C 1
ATOM 1518 O O . VAL A 1 204 ? -16.013 8.535 2.440 1.00 93.69 204 VAL A O 1
ATOM 1521 N N . SER A 1 205 ? -16.611 10.458 3.391 1.00 93.88 205 SER A N 1
ATOM 1522 C CA . SER A 1 205 ? -16.762 11.161 2.108 1.00 93.88 205 SER A CA 1
ATOM 1523 C C . SER A 1 205 ? -15.435 11.710 1.567 1.00 93.88 205 SER A C 1
ATOM 1525 O O . SER A 1 205 ? -15.329 11.966 0.370 1.00 93.88 205 SER A O 1
ATOM 1527 N N . ALA A 1 206 ? -14.449 11.929 2.441 1.00 95.69 206 ALA A N 1
ATOM 1528 C CA . ALA A 1 206 ? -13.134 12.462 2.089 1.00 95.69 206 ALA A CA 1
ATOM 1529 C C . ALA A 1 206 ? -12.156 11.374 1.620 1.00 95.69 206 ALA A C 1
ATOM 1531 O O . ALA A 1 206 ? -11.251 11.657 0.841 1.00 95.69 206 ALA A O 1
ATOM 1532 N N . VAL A 1 207 ? -12.334 10.144 2.102 1.00 96.50 207 VAL A N 1
ATOM 1533 C CA . VAL A 1 207 ? -11.493 8.986 1.792 1.00 96.50 207 VAL A CA 1
ATOM 1534 C C . VAL A 1 207 ? -12.093 8.187 0.637 1.00 96.50 207 VAL A C 1
ATOM 1536 O O . VAL A 1 207 ? -13.309 8.037 0.537 1.00 96.50 207 VAL A O 1
ATOM 1539 N N . GLN A 1 208 ? -11.249 7.658 -0.250 1.00 96.75 208 GLN A N 1
ATOM 1540 C CA . GLN A 1 208 ? -11.692 6.895 -1.417 1.00 96.75 208 GLN A CA 1
ATOM 1541 C C . GLN A 1 208 ? -10.792 5.686 -1.672 1.00 96.75 208 GLN A C 1
ATOM 1543 O O . GLN A 1 208 ? -9.609 5.691 -1.345 1.00 96.75 208 GLN A O 1
ATOM 1548 N N . ALA A 1 209 ? -11.358 4.636 -2.269 1.00 97.94 209 ALA A N 1
ATOM 1549 C CA . ALA A 1 209 ? -10.565 3.528 -2.786 1.00 97.94 209 ALA A CA 1
ATOM 1550 C C . ALA A 1 209 ? -9.946 3.912 -4.135 1.00 97.94 209 ALA A C 1
ATOM 1552 O O . ALA A 1 209 ? -10.612 4.519 -4.974 1.00 97.94 209 ALA A O 1
ATOM 1553 N N . ALA A 1 210 ? -8.687 3.540 -4.343 1.00 97.88 210 ALA A N 1
ATOM 1554 C CA . ALA A 1 210 ? -8.014 3.690 -5.618 1.00 97.88 210 ALA A CA 1
ATOM 1555 C C . ALA A 1 210 ? -8.616 2.748 -6.664 1.00 97.88 210 ALA A C 1
ATOM 1557 O O . ALA A 1 210 ? -8.895 1.577 -6.395 1.00 97.88 210 ALA A O 1
ATOM 1558 N N . GLU A 1 211 ? -8.754 3.254 -7.885 1.00 96.12 211 GLU A N 1
ATOM 1559 C CA . GLU A 1 211 ? -9.037 2.428 -9.049 1.00 96.12 211 GLU A CA 1
ATOM 1560 C C . GLU A 1 211 ? -7.735 1.773 -9.526 1.00 96.12 211 GLU A C 1
ATOM 1562 O O . GLU A 1 211 ? -6.762 2.453 -9.857 1.00 96.12 211 GLU A O 1
ATOM 1567 N N . LEU A 1 212 ? -7.701 0.439 -9.530 1.00 94.94 212 LEU A N 1
ATOM 1568 C CA . LEU A 1 212 ? -6.541 -0.330 -9.970 1.00 94.94 212 LEU A CA 1
ATOM 1569 C C . LEU A 1 212 ? -6.738 -0.765 -11.420 1.00 94.94 212 LEU A C 1
ATOM 1571 O O . LEU A 1 212 ? -7.632 -1.554 -11.723 1.00 94.94 212 LEU A O 1
ATOM 1575 N N . LEU A 1 213 ? -5.876 -0.264 -12.302 1.00 93.75 213 LEU A N 1
ATOM 1576 C CA . LEU A 1 213 ? -5.928 -0.526 -13.736 1.00 93.75 213 LEU A CA 1
ATOM 1577 C C . LEU A 1 213 ? -4.772 -1.454 -14.139 1.00 93.75 213 LEU A C 1
ATOM 1579 O O . LEU A 1 213 ? -3.639 -0.986 -14.249 1.00 93.75 213 LEU A O 1
ATOM 1583 N N . PRO A 1 214 ? -5.019 -2.761 -14.342 1.00 89.25 214 PRO A N 1
ATOM 1584 C CA . PRO A 1 214 ? -3.990 -3.682 -14.824 1.00 89.25 214 PRO A CA 1
ATOM 1585 C C . PRO A 1 214 ? -3.717 -3.530 -16.328 1.00 89.25 214 PRO A C 1
ATOM 1587 O O . PRO A 1 214 ? -2.625 -3.856 -16.786 1.00 89.25 214 PRO A O 1
ATOM 1590 N N . ASP A 1 215 ? -4.693 -3.022 -17.087 1.00 92.81 215 ASP A N 1
ATOM 1591 C CA . ASP A 1 215 ? -4.630 -2.894 -18.538 1.00 92.81 215 ASP A CA 1
ATOM 1592 C C . ASP A 1 215 ? -4.931 -1.454 -18.999 1.00 92.81 215 ASP A C 1
ATOM 1594 O O . ASP A 1 215 ? -5.875 -0.837 -18.498 1.00 92.81 215 ASP A O 1
ATOM 1598 N N . PRO A 1 216 ? -4.195 -0.932 -20.000 1.00 91.88 216 PRO A N 1
ATOM 1599 C CA . PRO A 1 216 ? -3.024 -1.551 -20.619 1.00 91.88 216 PRO A CA 1
ATOM 1600 C C . PRO A 1 216 ? -1.805 -1.520 -19.683 1.00 91.88 216 PRO A C 1
ATOM 1602 O O . PRO A 1 216 ? -1.577 -0.538 -18.982 1.00 91.88 216 PRO A O 1
ATOM 1605 N N . ALA A 1 217 ? -0.988 -2.575 -19.727 1.00 92.12 217 ALA A N 1
ATOM 1606 C CA . ALA A 1 217 ? 0.282 -2.599 -19.007 1.00 92.12 217 ALA A CA 1
ATOM 1607 C C . ALA A 1 217 ? 1.190 -1.425 -19.421 1.00 92.12 217 ALA A C 1
ATOM 1609 O O . ALA A 1 217 ? 1.243 -1.060 -20.603 1.00 92.12 217 ALA A O 1
ATOM 1610 N N . LEU A 1 218 ? 1.930 -0.881 -18.449 1.00 94.75 218 LEU A N 1
ATOM 1611 C CA . LEU A 1 218 ? 2.856 0.233 -18.654 1.00 94.75 218 LEU A CA 1
ATOM 1612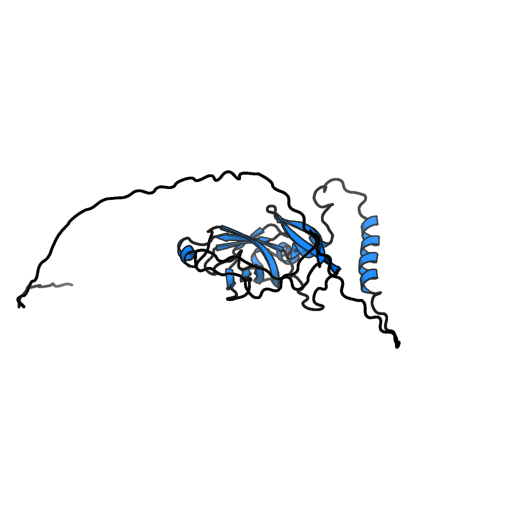 C C . LEU A 1 218 ? 3.932 -0.114 -19.683 1.00 94.75 218 LEU A C 1
ATOM 1614 O O . LEU A 1 218 ? 4.512 -1.203 -19.689 1.00 94.75 218 LEU A O 1
ATOM 1618 N N . ARG A 1 219 ? 4.239 0.851 -20.544 1.00 96.06 219 ARG A N 1
ATOM 1619 C CA . ARG A 1 219 ? 5.235 0.730 -21.603 1.00 96.06 219 ARG A CA 1
ATOM 1620 C C . ARG A 1 219 ? 6.352 1.729 -21.392 1.00 96.06 219 ARG A C 1
ATOM 1622 O O . ARG A 1 219 ? 6.190 2.803 -20.820 1.00 96.06 219 ARG A O 1
ATOM 1629 N N . ARG A 1 220 ? 7.524 1.375 -21.912 1.00 96.94 220 ARG A N 1
ATOM 1630 C CA . ARG A 1 220 ? 8.651 2.302 -21.976 1.00 96.94 220 ARG A CA 1
ATOM 1631 C C . ARG A 1 220 ? 8.238 3.568 -22.733 1.00 96.94 220 ARG A C 1
ATOM 1633 O O . ARG A 1 220 ? 7.762 3.473 -23.860 1.00 96.94 220 ARG A O 1
ATOM 1640 N N . GLY A 1 221 ? 8.500 4.727 -22.138 1.00 96.94 221 GLY A N 1
ATOM 1641 C CA . GLY A 1 221 ? 8.126 6.035 -22.675 1.00 96.94 221 GLY A CA 1
ATOM 1642 C C . GLY A 1 221 ? 6.826 6.606 -22.106 1.00 96.94 221 GLY A C 1
ATOM 1643 O O . GLY A 1 221 ? 6.570 7.790 -22.315 1.00 96.94 221 GLY A O 1
ATOM 1644 N N . ASP A 1 222 ? 6.043 5.825 -21.355 1.00 96.81 222 ASP A N 1
ATOM 1645 C CA . ASP A 1 222 ? 4.811 6.320 -20.740 1.00 96.81 222 ASP A CA 1
ATOM 1646 C C . ASP A 1 222 ? 5.118 7.365 -19.659 1.00 96.81 222 ASP A C 1
ATOM 1648 O O . ASP A 1 222 ? 6.002 7.178 -18.817 1.00 96.81 222 ASP A O 1
ATOM 1652 N N . SER A 1 223 ? 4.374 8.475 -19.676 1.00 95.81 223 SER A N 1
ATOM 1653 C CA . SER A 1 223 ? 4.446 9.515 -18.646 1.00 95.81 223 SER A CA 1
ATOM 1654 C C . SER A 1 223 ? 3.635 9.086 -17.429 1.00 95.81 223 SER A C 1
ATOM 1656 O O . SER A 1 223 ? 2.425 8.901 -17.526 1.00 95.81 223 SER A O 1
ATOM 1658 N N . VAL A 1 224 ? 4.277 9.023 -16.268 1.00 95.94 224 VAL A N 1
ATOM 1659 C CA . VAL A 1 224 ? 3.662 8.596 -15.005 1.00 95.94 224 VAL A CA 1
ATOM 1660 C C . VAL A 1 224 ? 3.920 9.604 -13.889 1.00 95.94 224 VAL A C 1
ATOM 1662 O O . VAL A 1 224 ? 4.808 10.456 -13.979 1.00 95.94 224 VAL A O 1
ATOM 1665 N N . TYR A 1 225 ? 3.143 9.500 -12.816 1.00 95.88 225 TYR A N 1
ATOM 1666 C CA . TYR A 1 225 ? 3.372 10.237 -11.578 1.00 95.88 225 TYR A CA 1
ATOM 1667 C C . TYR A 1 225 ? 3.681 9.244 -10.465 1.00 95.88 225 TYR A C 1
ATOM 1669 O O . TYR A 1 225 ? 2.873 8.366 -10.173 1.00 95.88 225 TYR A O 1
ATOM 1677 N N . LEU A 1 226 ? 4.842 9.396 -9.832 1.00 94.69 226 LEU A N 1
ATOM 1678 C CA . LEU A 1 226 ? 5.124 8.732 -8.567 1.00 94.69 226 LEU A CA 1
ATOM 1679 C C . LEU A 1 226 ? 4.555 9.608 -7.456 1.00 94.69 226 LEU A C 1
ATOM 1681 O O . LEU A 1 226 ? 5.027 10.731 -7.286 1.00 94.69 226 LEU A O 1
ATOM 1685 N N . VAL A 1 227 ? 3.555 9.108 -6.734 1.00 95.94 227 VAL A N 1
ATOM 1686 C CA . VAL A 1 227 ? 2.896 9.825 -5.635 1.00 95.94 227 VAL A CA 1
ATOM 1687 C C . VAL A 1 227 ? 3.134 9.071 -4.331 1.00 95.94 227 VAL A C 1
ATOM 1689 O O . VAL A 1 227 ? 3.049 7.846 -4.296 1.00 95.94 227 VAL A O 1
ATOM 1692 N N . GLY A 1 228 ? 3.438 9.797 -3.262 1.00 94.94 228 GLY A N 1
ATOM 1693 C CA . GLY A 1 228 ? 3.608 9.237 -1.924 1.00 94.94 228 GLY A CA 1
ATOM 1694 C C . GLY A 1 228 ? 3.377 10.287 -0.847 1.00 94.94 228 GLY A C 1
ATOM 1695 O O . GLY A 1 228 ? 3.250 11.476 -1.144 1.00 94.94 228 GLY A O 1
ATOM 1696 N N . LEU A 1 229 ? 3.332 9.855 0.411 1.00 96.31 229 LEU A N 1
ATOM 1697 C CA . LEU A 1 229 ? 3.161 10.759 1.544 1.00 96.31 229 LEU A CA 1
ATOM 1698 C C . LEU A 1 229 ? 4.509 11.114 2.171 1.00 96.31 229 LEU A C 1
ATOM 1700 O O . LEU A 1 229 ? 5.392 10.268 2.320 1.00 96.31 229 LEU A O 1
ATOM 1704 N N . ASN A 1 230 ? 4.651 12.368 2.595 1.00 93.62 230 ASN A N 1
ATOM 1705 C CA . ASN A 1 230 ? 5.715 12.757 3.514 1.00 93.62 230 ASN A CA 1
ATOM 1706 C C . ASN A 1 230 ? 5.291 12.507 4.979 1.00 93.62 230 ASN A C 1
ATOM 1708 O O . ASN A 1 230 ? 4.148 12.158 5.270 1.00 93.62 230 ASN A O 1
ATOM 1712 N N . ARG A 1 231 ? 6.207 12.728 5.932 1.00 89.50 231 ARG A N 1
ATOM 1713 C CA . ARG A 1 231 ? 5.932 12.545 7.374 1.00 89.50 231 ARG A CA 1
ATOM 1714 C C . ARG A 1 231 ? 4.847 13.474 7.935 1.00 89.50 231 ARG A C 1
ATOM 1716 O O . ARG A 1 231 ? 4.373 13.242 9.036 1.00 89.50 231 ARG A O 1
ATOM 1723 N N . SER A 1 232 ? 4.479 14.528 7.212 1.00 92.50 232 SER A N 1
ATOM 1724 C CA . SER A 1 232 ? 3.420 15.470 7.587 1.00 92.50 232 SER A CA 1
ATOM 1725 C C . SER A 1 232 ? 2.070 15.121 6.952 1.00 92.50 232 SER A C 1
ATOM 1727 O O . SER A 1 232 ? 1.187 15.973 6.934 1.00 92.50 232 SER A O 1
ATOM 1729 N N . LEU A 1 233 ? 1.919 13.900 6.416 1.00 94.12 233 LEU A N 1
ATOM 1730 C CA . LEU A 1 233 ? 0.733 13.413 5.696 1.00 94.12 233 LEU A CA 1
ATOM 1731 C C . LEU A 1 233 ? 0.385 14.210 4.435 1.00 94.12 233 LEU A C 1
ATOM 1733 O O . LEU A 1 233 ? -0.727 14.118 3.931 1.00 94.12 233 LEU A O 1
ATOM 1737 N N . GLN A 1 234 ? 1.336 14.968 3.893 1.00 94.69 234 GLN A N 1
ATOM 1738 C CA . GLN A 1 234 ? 1.125 15.690 2.645 1.00 94.69 234 GLN A CA 1
ATOM 1739 C C . GLN A 1 234 ? 1.526 14.801 1.472 1.00 94.69 234 GLN A C 1
ATOM 1741 O O . GLN A 1 234 ? 2.641 14.261 1.445 1.00 94.69 234 GLN A O 1
ATOM 1746 N N . ALA A 1 235 ? 0.628 14.679 0.496 1.00 95.62 235 ALA A N 1
ATOM 1747 C CA . ALA A 1 235 ? 0.933 14.047 -0.774 1.00 95.62 235 ALA A CA 1
ATOM 1748 C C . ALA A 1 235 ? 1.996 14.861 -1.517 1.00 95.62 235 ALA A C 1
ATOM 1750 O O . ALA A 1 235 ? 1.911 16.080 -1.638 1.00 95.62 235 ALA A O 1
ATOM 1751 N N . THR A 1 236 ? 3.010 14.168 -2.013 1.00 95.38 236 THR A N 1
ATOM 1752 C CA . THR A 1 236 ? 4.027 14.731 -2.894 1.00 95.38 236 THR A 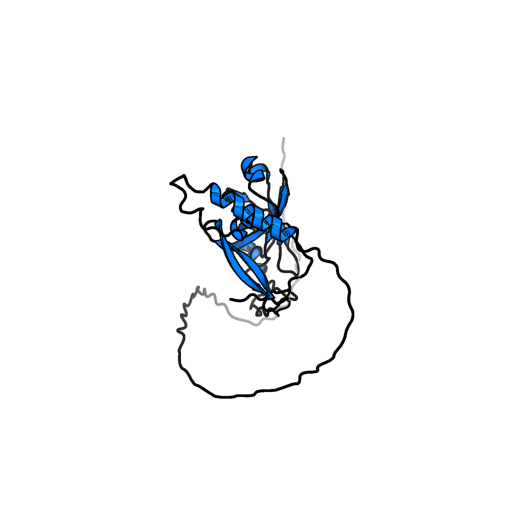CA 1
ATOM 1753 C C . THR A 1 236 ? 4.101 13.875 -4.144 1.00 95.38 236 THR A C 1
ATOM 1755 O O . THR A 1 236 ? 3.949 12.652 -4.081 1.00 95.38 236 THR A O 1
ATOM 1758 N N . SER A 1 237 ? 4.312 14.514 -5.289 1.00 94.81 237 SER A N 1
ATOM 1759 C CA . SER A 1 237 ? 4.407 13.832 -6.571 1.00 94.81 237 SER A CA 1
ATOM 1760 C C . SER A 1 237 ? 5.662 14.208 -7.338 1.00 94.81 237 SER A C 1
ATOM 1762 O O . SER A 1 237 ? 6.164 15.331 -7.276 1.00 94.81 237 SER A O 1
ATOM 1764 N N . ARG A 1 238 ? 6.141 13.255 -8.134 1.00 94.06 238 ARG A N 1
ATOM 1765 C CA . ARG A 1 238 ? 7.154 13.483 -9.158 1.00 94.06 238 ARG A CA 1
ATOM 1766 C C . ARG A 1 238 ? 6.639 12.958 -10.487 1.00 94.06 238 ARG A C 1
ATOM 1768 O O . ARG A 1 238 ? 6.383 11.761 -10.622 1.00 94.06 238 ARG A O 1
ATOM 1775 N N . LYS A 1 239 ? 6.523 13.847 -11.475 1.00 95.12 239 LYS A N 1
ATOM 1776 C CA . LYS A 1 239 ? 6.315 13.439 -12.867 1.00 95.12 239 LYS A CA 1
ATOM 1777 C C . LYS A 1 239 ? 7.583 12.752 -13.369 1.00 95.12 239 LYS A C 1
ATOM 1779 O O . LYS A 1 239 ? 8.672 13.290 -13.193 1.00 95.12 239 LYS A O 1
ATOM 1784 N N . SER A 1 240 ? 7.439 11.583 -13.976 1.00 96.25 240 SER A N 1
ATOM 1785 C CA . SER A 1 240 ? 8.544 10.797 -14.520 1.00 96.25 240 SER A CA 1
ATOM 1786 C C . SER A 1 240 ? 8.091 10.040 -15.774 1.00 96.25 240 SER A C 1
ATOM 1788 O O . SER A 1 240 ? 6.936 10.135 -16.195 1.00 96.25 240 SER A O 1
ATOM 1790 N N . VAL A 1 241 ? 9.018 9.320 -16.394 1.00 97.31 241 VAL A N 1
ATOM 1791 C CA . VAL A 1 241 ? 8.797 8.500 -17.582 1.00 97.31 241 VAL A CA 1
ATOM 1792 C C . VAL A 1 241 ? 9.287 7.087 -17.300 1.00 97.31 241 VAL A C 1
ATOM 1794 O O . VAL A 1 241 ? 10.344 6.901 -16.699 1.00 97.31 241 VAL A O 1
ATOM 1797 N N . VAL A 1 242 ? 8.534 6.086 -17.752 1.00 97.69 242 VAL A N 1
ATOM 1798 C CA . VAL A 1 242 ? 8.942 4.681 -17.653 1.00 97.69 242 VAL A CA 1
ATOM 1799 C C . VAL A 1 242 ? 10.155 4.431 -18.550 1.00 97.69 242 VAL A C 1
ATOM 1801 O O . VAL A 1 242 ? 10.069 4.534 -19.777 1.00 97.69 242 VAL A O 1
ATOM 1804 N N . THR A 1 243 ? 11.290 4.063 -17.959 1.00 97.19 243 THR A N 1
ATOM 1805 C CA . THR A 1 243 ? 12.526 3.742 -18.691 1.00 97.19 243 THR A CA 1
ATOM 1806 C C . THR A 1 243 ? 12.621 2.251 -19.004 1.00 97.19 243 THR A C 1
ATOM 1808 O O . THR A 1 243 ? 13.048 1.888 -20.105 1.00 97.19 243 THR A O 1
ATOM 1811 N N . ASN A 1 244 ? 12.164 1.394 -18.086 1.00 95.44 244 ASN A N 1
ATOM 1812 C CA . ASN A 1 244 ? 12.104 -0.054 -18.255 1.00 95.44 244 ASN A CA 1
ATOM 1813 C C . ASN A 1 244 ? 10.890 -0.644 -17.504 1.00 95.44 244 ASN A C 1
ATOM 1815 O O . ASN A 1 244 ? 10.869 -0.599 -16.276 1.00 95.44 244 ASN A O 1
ATOM 1819 N N . PRO A 1 245 ? 9.891 -1.219 -18.201 1.00 92.81 245 PRO A N 1
ATOM 1820 C CA . PRO A 1 245 ? 8.702 -1.784 -17.557 1.00 92.81 245 PRO A CA 1
ATOM 1821 C C . PRO A 1 245 ? 8.949 -3.139 -16.871 1.00 92.81 245 PRO A C 1
ATOM 1823 O O . PRO A 1 245 ? 8.121 -3.578 -16.085 1.00 92.81 245 PRO A O 1
ATOM 1826 N N . CYS A 1 246 ? 10.068 -3.816 -17.155 1.00 91.62 246 CYS A N 1
ATOM 1827 C CA . CYS A 1 246 ? 10.389 -5.137 -16.604 1.00 91.62 246 CYS A CA 1
ATOM 1828 C C . CYS A 1 246 ? 11.835 -5.172 -16.091 1.00 91.62 246 CYS A C 1
ATOM 1830 O O . CYS A 1 246 ? 12.646 -6.010 -16.497 1.00 91.62 246 CYS A O 1
ATOM 1832 N N . ALA A 1 247 ? 12.186 -4.215 -15.236 1.00 91.75 247 ALA A N 1
ATOM 1833 C CA . ALA A 1 247 ? 13.511 -4.136 -14.649 1.00 91.75 247 ALA A CA 1
ATOM 1834 C C . ALA A 1 247 ? 13.761 -5.290 -13.669 1.00 91.75 247 ALA A C 1
ATOM 1836 O O . ALA A 1 247 ? 12.866 -5.785 -12.985 1.00 91.75 247 ALA A O 1
ATOM 1837 N N . THR A 1 248 ? 15.017 -5.723 -13.583 1.00 88.00 248 THR A N 1
ATOM 1838 C CA . THR A 1 248 ? 15.429 -6.743 -12.618 1.00 88.00 248 THR A CA 1
ATOM 1839 C C . THR A 1 248 ? 15.754 -6.095 -11.280 1.00 88.00 248 THR A C 1
ATOM 1841 O O . THR A 1 248 ?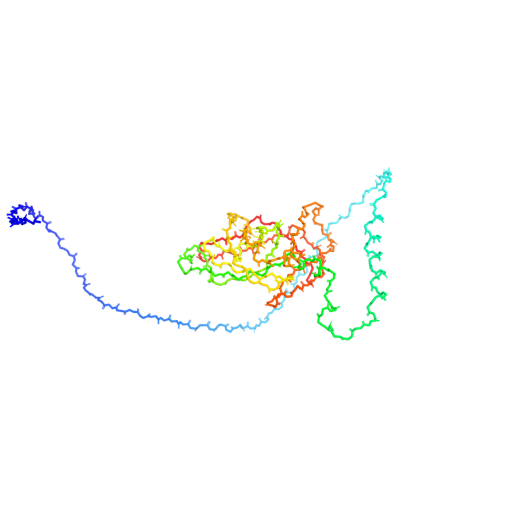 16.623 -5.225 -11.216 1.00 88.00 248 THR A O 1
ATOM 1844 N N . LEU A 1 249 ? 15.134 -6.570 -10.201 1.00 87.75 249 LEU A N 1
ATOM 1845 C CA . LEU A 1 249 ? 15.444 -6.136 -8.841 1.00 87.75 249 LEU A CA 1
ATOM 1846 C C . LEU A 1 249 ? 16.279 -7.188 -8.109 1.00 87.75 249 LEU A C 1
ATOM 1848 O O . LEU A 1 249 ? 15.806 -8.285 -7.815 1.00 87.75 249 LEU A O 1
ATOM 1852 N N . ASN A 1 250 ? 17.519 -6.824 -7.780 1.00 86.75 250 ASN A N 1
ATOM 1853 C CA . ASN A 1 250 ? 18.432 -7.661 -7.007 1.00 86.75 250 ASN A CA 1
ATOM 1854 C C . ASN A 1 250 ? 18.470 -7.186 -5.553 1.00 86.75 250 ASN A C 1
ATOM 1856 O O . ASN A 1 250 ? 19.137 -6.205 -5.230 1.00 86.75 250 ASN A O 1
ATOM 1860 N N . ILE A 1 251 ? 17.767 -7.896 -4.671 1.00 84.56 251 ILE A N 1
ATOM 1861 C CA . ILE A 1 251 ? 17.849 -7.672 -3.223 1.00 84.56 251 ILE A CA 1
ATOM 1862 C C . ILE A 1 251 ? 18.902 -8.619 -2.650 1.00 84.56 251 ILE A C 1
ATOM 1864 O O . ILE A 1 251 ? 18.831 -9.835 -2.850 1.00 84.56 251 ILE A O 1
ATOM 1868 N N . GLY A 1 252 ? 19.879 -8.061 -1.933 1.00 84.75 252 GLY A N 1
ATOM 1869 C CA . GLY A 1 252 ? 20.942 -8.830 -1.287 1.00 84.75 252 GLY A CA 1
ATOM 1870 C C . GLY A 1 252 ? 20.411 -9.878 -0.304 1.00 84.75 252 GLY A C 1
ATOM 1871 O O . GLY A 1 252 ? 19.306 -9.765 0.231 1.00 84.75 252 GLY A O 1
ATOM 1872 N N . SER A 1 253 ? 21.201 -10.926 -0.064 1.00 82.94 253 SER A N 1
ATOM 1873 C CA . SER A 1 253 ? 20.959 -11.827 1.065 1.00 82.94 253 SER A CA 1
ATOM 1874 C C . SER A 1 253 ? 21.138 -11.082 2.385 1.00 82.94 253 SER A C 1
ATOM 1876 O O . SER A 1 253 ? 21.921 -10.140 2.472 1.00 82.94 253 SER A O 1
ATOM 1878 N N . ALA A 1 254 ? 20.418 -11.524 3.408 1.00 81.25 254 ALA A N 1
ATOM 1879 C CA . ALA A 1 254 ? 20.600 -11.060 4.774 1.00 81.25 254 ALA A CA 1
ATOM 1880 C C . ALA A 1 254 ? 21.215 -12.168 5.628 1.00 81.25 254 ALA A C 1
ATOM 1882 O O . ALA A 1 254 ? 21.090 -13.345 5.286 1.00 81.25 254 ALA A O 1
ATOM 1883 N N . ASP A 1 255 ? 21.840 -11.778 6.736 1.00 82.88 255 ASP A N 1
ATOM 1884 C CA . ASP A 1 255 ? 22.518 -12.707 7.647 1.00 82.88 255 ASP A CA 1
ATOM 1885 C C . ASP A 1 255 ? 21.535 -13.595 8.425 1.00 82.88 255 ASP A C 1
ATOM 1887 O O . ASP A 1 255 ? 21.882 -14.698 8.842 1.00 82.88 255 ASP A O 1
ATOM 1891 N N . CYS A 1 256 ? 20.288 -13.142 8.584 1.00 82.00 256 CYS A N 1
ATOM 1892 C CA . CYS A 1 256 ? 19.204 -13.909 9.184 1.00 82.00 256 CYS A CA 1
ATOM 1893 C C . CYS A 1 256 ? 18.167 -14.351 8.131 1.00 82.00 256 CYS A C 1
ATOM 1895 O O . CYS A 1 256 ? 17.923 -13.625 7.157 1.00 82.00 256 CYS A O 1
ATOM 1897 N N . PRO A 1 257 ? 17.517 -15.519 8.317 1.00 84.56 257 PRO A N 1
ATOM 1898 C CA . PRO A 1 257 ? 16.375 -15.910 7.502 1.00 84.56 257 PRO A CA 1
ATOM 1899 C C . PRO A 1 257 ? 15.267 -14.866 7.631 1.00 84.56 257 PRO A C 1
ATOM 1901 O O . PRO A 1 257 ? 14.692 -14.694 8.700 1.00 84.56 257 PRO A O 1
ATOM 1904 N N . ARG A 1 258 ? 14.971 -14.163 6.539 1.00 85.06 258 ARG A N 1
ATOM 1905 C CA . ARG A 1 258 ? 13.883 -13.187 6.476 1.00 85.06 258 ARG A CA 1
ATOM 1906 C C . ARG A 1 258 ? 13.247 -13.173 5.103 1.00 85.06 258 ARG A C 1
ATOM 1908 O O . ARG A 1 258 ? 13.842 -13.632 4.124 1.00 85.06 258 ARG A O 1
ATOM 1915 N N . TYR A 1 259 ? 12.047 -12.605 5.026 1.00 85.88 259 TYR A N 1
ATOM 1916 C CA . TYR A 1 259 ? 11.411 -12.363 3.743 1.00 85.88 259 TYR A CA 1
ATOM 1917 C C . TYR A 1 259 ? 12.328 -11.529 2.840 1.00 85.88 259 TYR A C 1
ATOM 1919 O O . TYR A 1 259 ? 12.860 -10.488 3.231 1.00 85.88 259 TYR A O 1
ATOM 1927 N N . ARG A 1 260 ? 12.482 -12.004 1.608 1.00 87.12 260 ARG A N 1
ATOM 1928 C CA . ARG A 1 260 ? 13.178 -11.313 0.533 1.00 87.12 260 ARG A CA 1
ATOM 1929 C C . ARG A 1 260 ? 12.264 -11.321 -0.676 1.00 87.12 260 ARG A C 1
ATOM 1931 O O . ARG A 1 260 ? 11.877 -12.396 -1.135 1.00 87.12 260 ARG A O 1
ATOM 1938 N N . ALA A 1 261 ? 11.945 -10.140 -1.196 1.00 87.06 261 ALA A N 1
ATOM 1939 C CA . ALA A 1 261 ? 11.158 -10.058 -2.413 1.00 87.06 261 ALA A CA 1
ATOM 1940 C C . ALA A 1 261 ? 11.949 -10.687 -3.572 1.00 87.06 261 ALA A C 1
ATOM 1942 O O . ALA A 1 261 ? 13.128 -10.401 -3.781 1.00 87.06 261 ALA A O 1
ATOM 1943 N N . THR A 1 262 ? 11.306 -11.606 -4.281 1.00 86.75 262 THR A N 1
ATOM 1944 C CA . THR A 1 262 ? 11.854 -12.308 -5.445 1.00 86.75 262 THR A CA 1
ATOM 1945 C C . THR A 1 262 ? 10.748 -12.417 -6.484 1.00 86.75 262 THR A C 1
ATOM 1947 O O . THR A 1 262 ? 9.576 -12.361 -6.118 1.00 86.75 262 THR A O 1
ATOM 1950 N N . ASN A 1 263 ? 11.102 -12.545 -7.766 1.00 85.69 263 ASN A N 1
ATOM 1951 C CA . ASN A 1 263 ? 10.130 -12.616 -8.866 1.00 85.69 263 ASN A CA 1
ATOM 1952 C C . ASN A 1 263 ? 9.106 -11.463 -8.832 1.00 85.69 263 ASN A C 1
ATOM 1954 O O . ASN A 1 263 ? 7.907 -11.680 -8.988 1.00 85.69 263 ASN A O 1
ATOM 1958 N N . MET A 1 264 ? 9.589 -10.247 -8.564 1.00 87.94 264 MET A N 1
ATOM 1959 C CA . MET A 1 264 ? 8.771 -9.037 -8.565 1.00 87.94 264 MET A CA 1
ATOM 1960 C C . MET A 1 264 ? 8.831 -8.380 -9.938 1.00 87.94 264 MET A C 1
ATOM 1962 O O . MET A 1 264 ? 9.907 -8.284 -10.528 1.00 87.94 264 MET A O 1
ATOM 1966 N N . GLU A 1 265 ? 7.693 -7.882 -10.404 1.00 88.31 265 GLU A N 1
ATOM 1967 C CA . GLU A 1 265 ? 7.658 -6.909 -11.488 1.00 88.31 265 GLU A CA 1
ATOM 1968 C C . GLU A 1 265 ? 8.126 -5.557 -10.947 1.00 88.31 265 GLU A C 1
ATOM 1970 O O . GLU A 1 265 ? 7.648 -5.093 -9.909 1.00 88.31 265 GLU A O 1
ATOM 1975 N N . VAL A 1 266 ? 9.107 -4.952 -11.617 1.00 92.56 266 VAL A N 1
ATOM 1976 C CA . VAL A 1 266 ? 9.678 -3.669 -11.212 1.00 92.56 266 VAL A CA 1
ATOM 1977 C C . VAL A 1 266 ? 9.718 -2.743 -12.408 1.00 92.56 266 VAL A C 1
ATOM 1979 O O . VAL A 1 266 ? 10.319 -3.053 -13.436 1.00 92.56 266 VAL A O 1
ATOM 1982 N N . VAL A 1 267 ? 9.083 -1.589 -12.238 1.00 94.69 267 VAL A N 1
ATOM 1983 C CA . VAL A 1 267 ? 9.062 -0.516 -13.223 1.00 94.69 267 VAL A CA 1
ATOM 1984 C C . VAL A 1 267 ? 10.148 0.485 -12.853 1.00 94.69 267 VAL A C 1
ATOM 1986 O O . VAL A 1 267 ? 10.118 1.095 -11.784 1.00 94.69 267 VAL A O 1
ATOM 1989 N N . GLU A 1 268 ? 11.125 0.639 -13.735 1.00 95.69 268 GLU A N 1
ATOM 1990 C CA . GLU A 1 268 ? 12.169 1.648 -13.612 1.00 95.69 268 GLU A CA 1
ATOM 1991 C C . GLU A 1 268 ? 11.674 2.975 -14.191 1.00 95.69 268 GLU A C 1
ATOM 1993 O O . GLU A 1 268 ? 11.072 3.023 -15.270 1.00 95.69 268 GLU A O 1
ATOM 1998 N N . LEU A 1 269 ? 11.928 4.049 -13.449 1.00 96.06 269 LEU A N 1
ATOM 1999 C CA . LEU A 1 269 ? 11.495 5.403 -13.763 1.00 96.06 269 LEU A CA 1
ATOM 2000 C C . LEU A 1 269 ? 12.709 6.311 -13.936 1.00 96.06 269 LEU A C 1
ATOM 2002 O O . LEU A 1 269 ? 13.718 6.136 -13.253 1.00 96.06 269 LEU A O 1
ATOM 2006 N N . ASP A 1 270 ? 12.580 7.305 -14.809 1.00 94.81 270 ASP A N 1
ATOM 2007 C CA . ASP A 1 270 ? 13.585 8.353 -14.970 1.00 94.81 270 ASP A CA 1
ATOM 2008 C C . ASP A 1 270 ? 13.742 9.166 -13.670 1.00 94.81 270 ASP A C 1
ATOM 2010 O O . ASP A 1 270 ? 12.754 9.453 -12.972 1.00 94.81 270 ASP A O 1
ATOM 2014 N N . THR A 1 271 ? 14.988 9.476 -13.307 1.00 81.69 271 THR A N 1
ATOM 2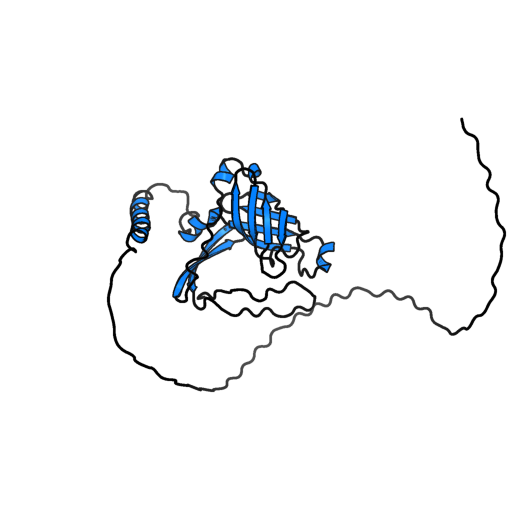015 C CA . THR A 1 271 ? 15.348 10.074 -12.006 1.00 81.69 271 THR A CA 1
ATOM 2016 C C . THR A 1 271 ? 15.273 11.586 -11.991 1.00 81.69 271 THR A C 1
ATOM 2018 O O . THR A 1 271 ? 15.914 12.205 -12.865 1.00 81.69 271 THR A O 1
#

Organism: Gossypium aridum (NCBI:txid34290)

pLDDT: mean 70.86, std 30.3, range [22.19, 98.81]